Protein AF-A0A6G2JZB5-F1 (afdb_monomer_lite)

Secondary structure (DSSP, 8-state):
--HHHHHTTS-TTSHHHHHHHHHTT---EETTTTTGGG--S-TTSTTTHHHHHH-BTTB-EEEEEEEEEEETTTTEEEEEEEEEEEEE---------HHHHHHHHHHTTTEETTTTEE--GGGEEEEESS-GGG--HHHHHHHT-TTT--HHHHHHHEEEEE--SSS--HHHHHHHHHHHHHHHSB---GGG----SSS-SB--SSSTT-GGGGTT-TTT-HHHHHHHHHHHHHHHH--

Foldseek 3Di:
DDPVVQLVLDDCLALQSQQCVQQVVQDKAFPPPSSPVSPDPCCVDCSHQVVQQQAAPRHFHFDKDKDFDQDPVVNDTGIIMHTPNDTHGHLHPPPQDPVLLVVLCVLQVCAALQVRDRDDSVQKDKDWLQHSVLDDPVNSVVLNPSVPDDSVNSVNTIGIWTDDDPDDTVVNVLNVQLVCCLVPQAHDDVVPNQWFLDDHRGQDDPDSNDSVSSHRGCSSPVNVNVVSVVVVVVVVVVD

Sequence (239 aa):
MDVPAFEATFDKDSKVYKVFAVLRDRQWHCRGCEYAHVATTQIAGGAGIQGLQRGTKSRPGMSISSGDHYCPECDATTRHDRWTGHFAEAVPTGSMPRDFARRVVSLLGSRDVVEQTERPANQLTVDHKLPGIRWSPAEGAVQTDYAGMNDDDIRARFQLLKQSNGSVSHNLLKSRACERCFRDGRRGTPFGIVFFHDGGPDWAPEDKRDAAGCVGCGWYDFAEWRDQLNEHLQERSNG

Radius of gyration: 20.21 Å; chains: 1; bounding box: 55×50×53 Å

pLDDT: mean 91.38, std 8.53, range [50.44, 98.31]

Structure (mmCIF, N/CA/C/O backbone):
data_AF-A0A6G2JZB5-F1
#
_entry.id   AF-A0A6G2JZB5-F1
#
loop_
_atom_site.group_PDB
_atom_site.id
_atom_site.type_symbol
_atom_site.label_atom_id
_atom_site.label_alt_id
_atom_site.label_comp_id
_atom_site.label_asym_id
_atom_site.label_entity_id
_atom_site.label_seq_id
_atom_site.pdbx_PDB_ins_code
_atom_site.Cartn_x
_atom_site.Cartn_y
_atom_site.Cartn_z
_atom_site.occupancy
_atom_site.B_iso_or_equiv
_atom_site.auth_seq_id
_atom_site.auth_comp_id
_atom_site.auth_asym_id
_atom_site.auth_atom_id
_atom_site.pdbx_PDB_model_num
ATOM 1 N N . MET A 1 1 ? 7.693 5.578 -25.497 1.00 78.00 1 MET A N 1
ATOM 2 C CA . MET A 1 1 ? 9.096 5.526 -25.035 1.00 78.00 1 MET A CA 1
ATOM 3 C C . MET A 1 1 ? 9.698 4.233 -25.554 1.00 78.00 1 MET A C 1
ATOM 5 O O . MET A 1 1 ? 8.984 3.237 -25.544 1.00 78.00 1 MET A O 1
ATOM 9 N N . ASP A 1 2 ? 10.929 4.247 -26.057 1.00 87.62 2 ASP A N 1
ATOM 10 C CA . ASP A 1 2 ? 11.649 3.040 -26.483 1.00 87.62 2 ASP A CA 1
ATOM 11 C C . ASP A 1 2 ? 12.603 2.540 -25.379 1.00 87.62 2 ASP A C 1
ATOM 13 O O . ASP A 1 2 ? 12.729 3.163 -24.322 1.00 87.62 2 ASP A O 1
ATOM 17 N N . VAL A 1 3 ? 13.227 1.374 -25.588 1.00 88.81 3 VAL A N 1
ATOM 18 C CA . VAL A 1 3 ? 14.115 0.754 -24.587 1.00 88.81 3 VAL A CA 1
ATOM 19 C C . VAL A 1 3 ? 15.337 1.633 -24.283 1.00 88.81 3 VAL A C 1
ATOM 21 O O . VAL A 1 3 ? 15.579 1.855 -23.099 1.00 88.81 3 VAL A O 1
ATOM 24 N N . PRO A 1 4 ? 16.072 2.185 -25.273 1.00 92.31 4 PRO A N 1
ATOM 25 C CA . PRO A 1 4 ? 17.229 3.035 -24.987 1.00 92.31 4 PRO A CA 1
ATOM 26 C C . PRO A 1 4 ? 16.875 4.314 -24.220 1.00 92.31 4 PRO A C 1
ATOM 28 O O . PRO A 1 4 ? 17.562 4.659 -23.257 1.00 92.31 4 PRO A O 1
ATOM 31 N N . ALA A 1 5 ? 15.786 5.000 -24.587 1.00 90.62 5 ALA A N 1
ATOM 32 C CA . ALA A 1 5 ? 15.340 6.193 -23.872 1.00 90.62 5 ALA A CA 1
ATOM 33 C C . ALA A 1 5 ? 14.900 5.863 -22.441 1.00 90.62 5 ALA A C 1
ATOM 35 O O . ALA A 1 5 ? 15.161 6.640 -21.526 1.00 90.62 5 ALA A O 1
ATOM 36 N N . PHE A 1 6 ? 14.267 4.706 -22.230 1.00 92.12 6 PHE A N 1
ATOM 37 C CA . PHE A 1 6 ? 13.918 4.234 -20.892 1.00 92.12 6 PHE A CA 1
ATOM 38 C C . PHE A 1 6 ? 15.159 3.880 -20.066 1.00 92.12 6 PHE A C 1
ATOM 40 O O . PHE A 1 6 ? 15.256 4.270 -18.905 1.00 92.12 6 PHE A O 1
ATOM 47 N N . GLU A 1 7 ? 16.129 3.187 -20.657 1.00 93.50 7 GLU A N 1
ATOM 48 C CA . GLU A 1 7 ? 17.387 2.817 -20.006 1.00 93.50 7 GLU A CA 1
ATOM 49 C C . GLU A 1 7 ? 18.175 4.051 -19.538 1.00 93.50 7 GLU A C 1
ATOM 51 O O . GLU A 1 7 ? 18.733 4.056 -18.441 1.00 93.50 7 GLU A O 1
ATOM 56 N N . ALA A 1 8 ? 18.136 5.137 -20.314 1.00 93.12 8 ALA A N 1
ATOM 57 C CA . ALA A 1 8 ? 18.759 6.411 -19.964 1.00 93.12 8 ALA A CA 1
ATOM 58 C C . ALA A 1 8 ? 18.144 7.098 -18.726 1.00 93.12 8 ALA A C 1
ATOM 60 O O . ALA A 1 8 ? 18.754 8.009 -18.171 1.00 93.12 8 ALA A O 1
ATOM 61 N N . THR A 1 9 ? 16.959 6.676 -18.268 1.00 91.31 9 THR A N 1
ATOM 62 C CA . THR A 1 9 ? 16.316 7.242 -17.065 1.00 91.31 9 THR A CA 1
ATOM 63 C C . THR A 1 9 ? 16.862 6.684 -15.748 1.00 91.31 9 THR A C 1
ATOM 65 O O . THR A 1 9 ? 16.470 7.152 -14.676 1.00 91.31 9 THR A O 1
ATOM 68 N N . PHE A 1 10 ? 17.734 5.675 -15.801 1.00 91.69 10 PHE A N 1
ATOM 69 C CA . PHE A 1 10 ? 18.277 5.029 -14.614 1.00 91.69 10 PHE A CA 1
ATOM 70 C C . PHE A 1 10 ? 19.656 5.555 -14.220 1.00 91.69 10 PHE A C 1
ATOM 72 O O . PHE A 1 10 ? 20.517 5.809 -15.058 1.00 91.69 10 PHE A O 1
ATOM 79 N N . ASP A 1 11 ? 19.900 5.566 -12.911 1.00 91.19 11 ASP A N 1
ATOM 80 C CA . ASP A 1 11 ? 21.250 5.420 -12.374 1.00 91.19 11 ASP A CA 1
ATOM 81 C C . ASP A 1 11 ? 21.693 3.954 -12.549 1.00 91.19 11 ASP A C 1
ATOM 83 O O . ASP A 1 11 ? 21.036 3.036 -12.037 1.00 91.19 11 ASP A O 1
ATOM 87 N N . LYS A 1 12 ? 22.789 3.734 -13.285 1.00 90.06 12 LYS A N 1
ATOM 88 C CA . LYS A 1 12 ? 23.301 2.400 -13.642 1.00 90.06 12 LYS A CA 1
ATOM 89 C C . LYS A 1 12 ? 23.833 1.612 -12.444 1.00 90.06 12 LYS A C 1
ATOM 91 O O . LYS A 1 12 ? 23.904 0.385 -12.512 1.00 90.06 12 LYS A O 1
ATOM 96 N N . ASP A 1 13 ? 24.130 2.278 -11.334 1.00 89.19 13 ASP A N 1
ATOM 97 C CA . ASP A 1 13 ? 24.544 1.602 -10.104 1.00 89.19 13 ASP A CA 1
ATOM 98 C C . ASP A 1 13 ? 23.349 1.193 -9.230 1.00 89.19 13 ASP A C 1
ATOM 100 O O . ASP A 1 13 ? 23.477 0.370 -8.312 1.00 89.19 13 ASP A O 1
ATOM 104 N N . SER A 1 14 ? 22.151 1.702 -9.544 1.00 90.25 14 SER A N 1
ATOM 105 C CA . SER A 1 14 ? 20.944 1.433 -8.771 1.00 90.25 14 SER A CA 1
ATOM 106 C C . SER A 1 14 ? 20.502 -0.032 -8.851 1.00 90.25 14 SER A C 1
ATOM 108 O O . SER A 1 14 ? 20.591 -0.705 -9.880 1.00 90.25 14 SER A O 1
ATOM 110 N N . LYS A 1 15 ? 19.932 -0.536 -7.750 1.00 91.69 15 LYS A N 1
ATOM 111 C CA . LYS A 1 15 ? 19.362 -1.895 -7.699 1.00 91.69 15 LYS A CA 1
ATOM 112 C C . LYS A 1 15 ? 18.235 -2.081 -8.718 1.00 91.69 15 LYS A C 1
ATOM 114 O O . LYS A 1 15 ? 18.155 -3.121 -9.360 1.00 91.69 15 LYS A O 1
ATOM 119 N N . VAL A 1 16 ? 17.412 -1.050 -8.910 1.00 91.31 16 VAL A N 1
ATOM 120 C CA . VAL A 1 16 ? 16.281 -1.074 -9.848 1.00 91.31 16 VAL A CA 1
ATOM 121 C C . VAL A 1 16 ? 16.773 -1.231 -11.291 1.00 91.31 16 VAL A C 1
ATOM 123 O O . VAL A 1 16 ? 16.190 -2.010 -12.042 1.00 91.31 16 VAL A O 1
ATOM 126 N N . TYR A 1 17 ? 17.874 -0.568 -11.666 1.00 94.81 17 TYR A N 1
ATOM 127 C CA . TYR A 1 17 ? 18.498 -0.764 -12.976 1.00 94.81 17 TYR A CA 1
ATOM 128 C C . TYR A 1 17 ? 19.012 -2.190 -13.167 1.00 94.81 17 TYR A C 1
ATOM 130 O O . TYR A 1 17 ? 18.759 -2.794 -14.204 1.00 94.81 17 TYR A O 1
ATOM 138 N N . LYS A 1 18 ? 19.678 -2.764 -12.159 1.00 95.69 18 LYS A N 1
ATOM 139 C CA . LYS A 1 18 ? 20.172 -4.150 -12.232 1.00 95.69 18 LYS A CA 1
ATOM 140 C C . LYS A 1 18 ? 19.030 -5.144 -12.474 1.00 95.69 18 LYS A C 1
ATOM 142 O O . LYS A 1 18 ? 19.151 -6.025 -13.314 1.00 95.69 18 LYS A O 1
ATOM 147 N N . VAL A 1 19 ? 17.876 -4.943 -11.832 1.00 95.81 19 VAL A N 1
ATOM 148 C CA . VAL A 1 19 ? 16.663 -5.741 -12.105 1.00 95.81 19 VAL A CA 1
ATOM 149 C C . VAL A 1 19 ? 16.136 -5.510 -13.527 1.00 95.81 19 VAL A C 1
ATOM 151 O O . VAL A 1 19 ? 15.745 -6.468 -14.191 1.00 95.81 19 VAL A O 1
ATOM 154 N N . PHE A 1 20 ? 16.135 -4.268 -14.024 1.00 96.12 20 PHE A N 1
ATOM 155 C CA . PHE A 1 20 ? 15.744 -3.973 -15.407 1.00 96.12 20 PHE A CA 1
ATOM 156 C C . PHE A 1 20 ? 16.662 -4.663 -16.422 1.00 96.12 20 PHE A C 1
ATOM 158 O O . PHE A 1 20 ? 16.171 -5.222 -17.399 1.00 96.12 20 PHE A O 1
ATOM 165 N N . ALA A 1 21 ? 17.972 -4.663 -16.173 1.00 96.00 21 ALA A N 1
ATOM 166 C CA . ALA A 1 21 ? 18.968 -5.265 -17.050 1.00 96.00 21 ALA A CA 1
ATOM 167 C C . ALA A 1 21 ? 18.759 -6.774 -17.242 1.00 96.00 21 ALA A C 1
ATOM 169 O O . ALA A 1 21 ? 19.023 -7.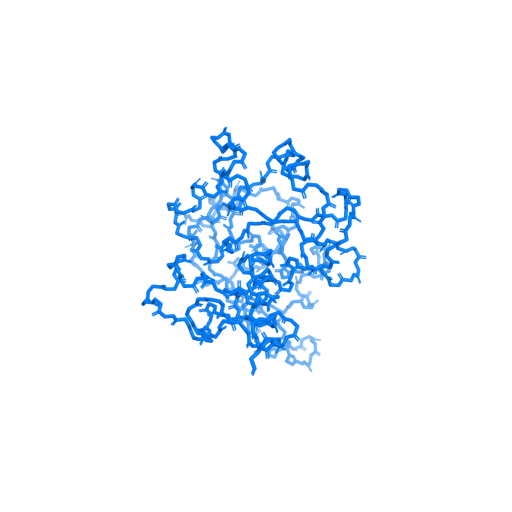270 -18.335 1.00 96.00 21 ALA A O 1
ATOM 170 N N . VAL A 1 22 ? 18.241 -7.471 -16.222 1.00 96.38 22 VAL A N 1
ATOM 171 C CA . VAL A 1 22 ? 17.780 -8.865 -16.335 1.00 96.38 22 VAL A CA 1
ATOM 172 C C . VAL A 1 22 ? 16.556 -8.942 -17.243 1.00 96.38 22 VAL A C 1
ATOM 174 O O . VAL A 1 22 ? 16.574 -9.618 -18.256 1.00 96.38 22 VAL A O 1
ATOM 177 N N . LEU A 1 23 ? 15.510 -8.174 -16.932 1.00 97.00 23 LEU A N 1
ATOM 178 C CA . LEU A 1 23 ? 14.200 -8.292 -17.582 1.00 97.00 23 LEU A CA 1
ATOM 179 C C . LEU A 1 23 ? 14.120 -7.744 -19.018 1.00 97.00 23 LEU A C 1
ATOM 181 O O . LEU A 1 23 ? 13.089 -7.914 -19.680 1.00 97.00 23 LEU A O 1
ATOM 185 N N . ARG A 1 24 ? 15.132 -7.007 -19.491 1.00 95.94 24 ARG A N 1
ATOM 186 C CA . ARG A 1 24 ? 15.063 -6.260 -20.761 1.00 95.94 24 ARG A CA 1
ATOM 187 C C . ARG A 1 24 ? 14.937 -7.153 -21.998 1.00 95.94 24 ARG A C 1
ATOM 189 O O . ARG A 1 24 ? 14.443 -6.681 -23.022 1.00 95.94 24 ARG A O 1
ATOM 196 N N . ASP A 1 25 ? 15.351 -8.415 -21.904 1.00 95.75 25 ASP A N 1
ATOM 197 C CA . ASP A 1 25 ? 15.235 -9.416 -22.975 1.00 95.75 25 ASP A CA 1
ATOM 198 C C . ASP A 1 25 ? 13.810 -10.000 -23.112 1.00 95.75 25 ASP A C 1
ATOM 200 O O . ASP A 1 25 ? 13.503 -10.698 -24.083 1.00 95.75 25 ASP A O 1
ATOM 204 N N . ARG A 1 26 ? 12.924 -9.659 -22.162 1.00 96.25 26 ARG A N 1
ATOM 205 C CA . ARG A 1 26 ? 11.522 -10.081 -22.087 1.00 96.25 26 ARG A CA 1
ATOM 206 C C . ARG A 1 26 ? 11.351 -11.592 -21.914 1.00 96.25 26 ARG A C 1
ATOM 208 O O . ARG A 1 26 ? 10.289 -12.107 -22.270 1.00 96.25 26 ARG A O 1
ATOM 215 N N . GLN A 1 27 ? 12.340 -12.289 -21.362 1.00 97.12 27 GLN A N 1
ATOM 216 C CA . GLN A 1 27 ? 12.240 -13.700 -20.998 1.00 97.12 27 GLN A CA 1
ATOM 217 C C . GLN A 1 27 ? 11.823 -13.871 -19.532 1.00 97.12 27 GLN A C 1
ATOM 219 O O . GLN A 1 27 ? 11.630 -12.903 -18.795 1.00 97.12 27 GLN A O 1
ATOM 224 N N . TRP A 1 28 ? 11.544 -15.116 -19.145 1.00 97.62 28 TRP A N 1
ATOM 225 C CA . TRP A 1 28 ? 11.189 -15.476 -17.774 1.00 97.62 28 TRP A CA 1
ATOM 226 C C . TRP A 1 28 ? 12.441 -15.764 -16.962 1.00 97.62 28 TRP A C 1
ATOM 228 O O . TRP A 1 28 ? 13.135 -16.730 -17.263 1.00 97.62 28 TRP A O 1
ATOM 238 N N . HIS A 1 29 ? 12.650 -15.005 -15.887 1.00 96.88 29 HIS A N 1
ATOM 239 C CA . HIS A 1 29 ? 13.848 -15.116 -15.062 1.00 96.88 29 HIS A CA 1
ATOM 240 C C . HIS A 1 29 ? 13.551 -15.585 -13.644 1.00 96.88 29 HIS A C 1
ATOM 242 O O . HIS A 1 29 ? 12.695 -15.016 -12.964 1.00 96.88 29 HIS A O 1
ATOM 248 N N . CYS A 1 30 ? 14.279 -16.597 -13.185 1.00 95.69 30 CYS A N 1
ATOM 249 C CA . CYS A 1 30 ? 14.237 -17.138 -11.836 1.00 95.69 30 CYS A CA 1
ATOM 250 C C . CYS A 1 30 ? 14.714 -16.098 -10.817 1.00 95.69 30 CYS A C 1
ATOM 252 O O . CYS A 1 30 ? 15.837 -15.591 -10.887 1.00 95.69 30 CYS A O 1
ATOM 254 N N . ARG A 1 31 ? 13.890 -15.836 -9.792 1.00 92.62 31 ARG A N 1
ATOM 255 C CA . ARG A 1 31 ? 14.245 -14.911 -8.701 1.00 92.62 31 ARG A CA 1
ATOM 256 C C . ARG A 1 31 ? 15.489 -15.331 -7.920 1.00 92.62 31 ARG A C 1
ATOM 258 O O . ARG A 1 31 ? 16.179 -14.462 -7.393 1.00 92.62 31 ARG A O 1
ATOM 265 N N . GLY A 1 32 ? 15.729 -16.637 -7.810 1.00 88.75 32 GLY A N 1
ATOM 266 C CA . GLY A 1 32 ? 16.842 -17.201 -7.047 1.00 88.75 32 GLY A CA 1
ATOM 267 C C . GLY A 1 32 ? 18.181 -17.089 -7.771 1.00 88.75 32 GLY A C 1
ATOM 268 O O . GLY A 1 32 ? 19.167 -16.688 -7.159 1.00 88.75 32 GLY A O 1
ATOM 269 N N . CYS A 1 33 ? 18.205 -17.394 -9.068 1.00 91.75 33 CYS A N 1
ATOM 270 C CA . CYS A 1 33 ? 19.444 -17.456 -9.840 1.00 91.75 33 CYS A CA 1
ATOM 271 C C . CYS A 1 33 ? 19.844 -16.101 -10.424 1.00 91.75 33 CYS A C 1
ATOM 273 O O . CYS A 1 33 ? 20.952 -15.610 -10.212 1.00 91.75 33 CYS A O 1
ATOM 275 N N . GLU A 1 34 ? 18.929 -15.452 -11.141 1.00 92.94 34 GLU A N 1
ATOM 276 C CA . GLU A 1 34 ? 19.318 -14.400 -12.085 1.00 92.94 34 GLU A CA 1
ATOM 277 C C . GLU A 1 34 ? 19.436 -13.022 -11.435 1.00 92.94 34 GLU A C 1
ATOM 279 O O . GLU A 1 34 ? 20.046 -12.114 -11.996 1.00 92.94 34 GLU A O 1
ATOM 284 N N . TYR A 1 35 ? 18.943 -12.869 -10.206 1.00 91.31 35 TYR A N 1
ATOM 285 C CA . TYR A 1 35 ? 19.006 -11.609 -9.464 1.00 91.31 35 TYR A CA 1
ATOM 286 C C . TYR A 1 35 ? 20.039 -11.589 -8.334 1.00 91.31 35 TYR A C 1
ATOM 288 O O . TYR A 1 35 ? 20.102 -10.608 -7.586 1.00 91.31 35 TYR A O 1
ATOM 296 N N . ALA A 1 36 ? 20.879 -12.620 -8.208 1.00 86.00 36 ALA A N 1
ATOM 297 C CA . ALA A 1 36 ? 21.889 -12.702 -7.150 1.00 86.00 36 ALA A CA 1
ATOM 298 C C . ALA A 1 36 ? 22.802 -11.453 -7.094 1.00 86.00 36 ALA A C 1
ATOM 300 O O . ALA A 1 36 ? 23.194 -10.996 -6.020 1.00 86.00 36 ALA A O 1
ATOM 301 N N . HIS A 1 37 ? 23.062 -10.827 -8.245 1.00 85.44 37 HIS A N 1
ATOM 302 C CA . HIS A 1 37 ? 23.906 -9.635 -8.387 1.00 85.44 37 HIS A CA 1
ATOM 303 C C . HIS A 1 37 ? 23.246 -8.308 -7.941 1.00 85.44 37 HIS A C 1
ATOM 305 O O . HIS A 1 37 ? 23.915 -7.276 -7.852 1.00 85.44 37 HIS A O 1
ATOM 311 N N . VAL A 1 38 ? 21.940 -8.294 -7.651 1.00 84.31 38 VAL A N 1
ATOM 312 C CA . VAL A 1 38 ? 21.189 -7.079 -7.269 1.00 84.31 38 VAL A CA 1
ATOM 313 C C . VAL A 1 38 ? 21.434 -6.691 -5.796 1.00 84.31 38 VAL A C 1
ATOM 315 O O . VAL A 1 38 ? 21.087 -5.585 -5.372 1.00 84.31 38 VAL A O 1
ATOM 318 N N . ALA A 1 39 ? 22.083 -7.561 -5.008 1.00 82.19 39 ALA A N 1
ATOM 319 C CA . ALA A 1 39 ? 22.415 -7.338 -3.595 1.00 82.19 39 ALA A CA 1
ATOM 320 C C . ALA A 1 39 ? 21.196 -6.875 -2.762 1.00 82.19 39 ALA A C 1
ATOM 322 O O . ALA A 1 39 ? 21.231 -5.885 -2.019 1.00 82.19 39 ALA A O 1
ATOM 323 N N . THR A 1 40 ? 20.066 -7.564 -2.930 1.00 76.94 40 THR A N 1
ATOM 324 C CA . THR A 1 40 ? 18.843 -7.362 -2.146 1.00 76.94 40 THR A CA 1
ATOM 325 C C . THR A 1 40 ? 18.189 -8.701 -1.850 1.00 76.94 40 THR A C 1
ATOM 327 O O . THR A 1 40 ? 18.096 -9.559 -2.720 1.00 76.94 40 THR A O 1
ATOM 330 N N . THR A 1 41 ? 17.692 -8.865 -0.628 1.00 73.94 41 THR A N 1
ATOM 331 C CA . THR A 1 41 ? 16.885 -10.026 -0.226 1.00 73.94 41 THR A CA 1
ATOM 332 C C . THR A 1 41 ? 15.405 -9.854 -0.585 1.00 73.94 41 THR A C 1
ATOM 334 O O . THR A 1 41 ? 14.618 -10.786 -0.461 1.00 73.94 41 THR A O 1
ATOM 337 N N . GLN A 1 42 ? 15.006 -8.665 -1.053 1.00 82.25 42 GLN A N 1
ATOM 338 C CA . GLN A 1 42 ? 13.621 -8.307 -1.361 1.00 82.25 42 GLN A CA 1
ATOM 339 C C . GLN A 1 42 ? 13.452 -7.940 -2.841 1.00 82.25 42 GLN A C 1
ATOM 341 O O . GLN A 1 42 ? 13.054 -6.822 -3.169 1.00 82.25 42 GLN A O 1
ATOM 346 N N . ILE A 1 43 ? 13.730 -8.879 -3.754 1.00 89.75 43 ILE A N 1
ATOM 347 C CA . ILE A 1 43 ? 13.574 -8.667 -5.210 1.00 89.75 43 ILE A CA 1
ATOM 348 C C . ILE A 1 43 ? 12.154 -8.240 -5.588 1.00 89.75 43 ILE A C 1
ATOM 350 O O . ILE A 1 43 ? 11.969 -7.389 -6.452 1.00 89.75 43 ILE A O 1
ATOM 354 N N . ALA A 1 44 ? 11.142 -8.747 -4.885 1.00 85.44 44 ALA A N 1
ATOM 355 C CA . ALA A 1 44 ? 9.754 -8.350 -5.098 1.00 85.44 44 ALA A CA 1
ATOM 356 C C . ALA A 1 44 ? 9.430 -6.911 -4.643 1.00 85.44 44 ALA A C 1
ATOM 358 O O . ALA A 1 44 ? 8.355 -6.414 -4.959 1.00 85.44 44 ALA A O 1
ATOM 359 N N . GLY A 1 45 ? 10.298 -6.265 -3.859 1.00 81.94 45 GLY A N 1
ATOM 360 C CA . GLY A 1 45 ? 10.031 -4.980 -3.211 1.00 81.94 45 GLY A CA 1
ATOM 361 C C . GLY A 1 45 ? 10.323 -3.755 -4.081 1.00 81.94 45 GLY A C 1
ATOM 362 O O . GLY A 1 45 ? 10.601 -3.850 -5.278 1.00 81.94 45 GLY A O 1
ATOM 363 N N . GLY A 1 46 ? 10.283 -2.573 -3.459 1.00 77.88 46 GLY A N 1
ATOM 364 C CA . GLY A 1 46 ? 10.428 -1.281 -4.145 1.00 77.88 46 GLY A CA 1
ATOM 365 C C . GLY A 1 46 ? 11.790 -1.045 -4.807 1.00 77.88 46 GLY A C 1
ATOM 366 O O . GLY A 1 46 ? 11.870 -0.299 -5.774 1.00 77.88 46 GLY A O 1
ATOM 367 N N . ALA A 1 47 ? 12.849 -1.710 -4.341 1.00 80.44 47 ALA A N 1
ATOM 368 C CA . ALA A 1 47 ? 14.165 -1.674 -4.985 1.00 80.44 47 ALA A CA 1
ATOM 369 C C . ALA A 1 47 ? 14.317 -2.694 -6.135 1.00 80.44 47 ALA A C 1
ATOM 371 O O . ALA A 1 47 ? 15.389 -2.762 -6.732 1.00 80.44 47 ALA A O 1
ATOM 372 N N . GLY A 1 48 ? 13.276 -3.485 -6.430 1.00 90.38 48 GLY A N 1
ATOM 373 C CA . GLY A 1 48 ? 13.257 -4.466 -7.515 1.00 90.38 48 GLY A CA 1
ATOM 374 C C . GLY A 1 48 ? 11.979 -4.401 -8.352 1.00 90.38 48 GLY A C 1
ATOM 375 O O . GLY A 1 48 ? 11.677 -3.356 -8.930 1.00 90.38 48 GLY A O 1
ATOM 376 N N . ILE A 1 49 ? 11.229 -5.505 -8.436 1.00 92.19 49 ILE A N 1
ATOM 377 C CA . ILE A 1 49 ? 10.082 -5.670 -9.347 1.00 92.19 49 ILE A CA 1
ATOM 378 C C . ILE A 1 49 ? 9.017 -4.585 -9.147 1.00 92.19 49 ILE A C 1
ATOM 380 O O . ILE A 1 49 ? 8.617 -3.941 -10.118 1.00 92.19 49 ILE A O 1
ATOM 384 N N . GLN A 1 50 ? 8.605 -4.310 -7.903 1.00 88.25 50 GLN A N 1
ATOM 385 C CA . GLN A 1 50 ? 7.611 -3.261 -7.637 1.00 88.25 50 GLN A CA 1
ATOM 386 C C . GLN A 1 50 ? 8.116 -1.866 -8.024 1.00 88.25 50 GLN A C 1
ATOM 388 O O . GLN A 1 50 ? 7.328 -1.038 -8.478 1.00 88.25 50 GLN A O 1
ATOM 393 N N . GLY A 1 51 ? 9.416 -1.594 -7.873 1.00 88.19 51 GLY A N 1
ATOM 394 C CA . GLY A 1 51 ? 10.014 -0.323 -8.288 1.00 88.19 51 GLY A CA 1
ATOM 395 C C . GLY A 1 51 ? 9.936 -0.107 -9.797 1.00 88.19 51 GLY A C 1
ATOM 396 O O . GLY A 1 51 ? 9.631 0.991 -10.267 1.00 88.19 51 GLY A O 1
ATOM 397 N N . LEU A 1 52 ? 10.168 -1.163 -10.577 1.00 92.50 52 LEU A N 1
ATOM 398 C CA . LEU A 1 52 ? 10.018 -1.118 -12.030 1.00 92.50 52 LEU A CA 1
ATOM 399 C C . LEU A 1 52 ? 8.557 -0.986 -12.449 1.00 92.50 52 LEU A C 1
ATOM 401 O O . LEU A 1 52 ? 8.265 -0.145 -13.296 1.00 92.50 52 LEU A O 1
ATOM 405 N N . GLN A 1 53 ? 7.652 -1.745 -11.824 1.00 91.00 53 GLN A N 1
ATOM 406 C CA . GLN A 1 53 ? 6.216 -1.690 -12.114 1.00 91.00 53 GLN A CA 1
ATOM 407 C C . GLN A 1 53 ? 5.619 -0.302 -11.869 1.00 91.00 53 GLN A C 1
ATOM 409 O O . GLN A 1 53 ? 4.857 0.183 -12.699 1.00 91.00 53 GLN A O 1
ATOM 414 N N . ARG A 1 54 ? 5.993 0.355 -10.764 1.00 86.44 54 ARG A N 1
ATOM 415 C CA . ARG A 1 54 ? 5.458 1.674 -10.390 1.00 86.44 54 ARG A CA 1
ATOM 416 C C . ARG A 1 54 ? 6.044 2.827 -11.201 1.00 86.44 54 ARG A C 1
ATOM 418 O O . ARG A 1 54 ? 5.342 3.800 -11.438 1.00 86.44 54 ARG A O 1
ATOM 425 N N . GLY A 1 55 ? 7.308 2.747 -11.614 1.00 85.88 55 GLY A N 1
ATOM 426 C CA . GLY A 1 55 ? 7.993 3.901 -12.205 1.00 85.88 55 GLY A CA 1
ATOM 427 C C . GLY A 1 55 ? 8.294 5.000 -11.176 1.00 85.88 55 GLY A C 1
ATOM 428 O O . GLY A 1 55 ? 8.288 4.770 -9.967 1.00 85.88 55 GLY A O 1
ATOM 429 N N . THR A 1 56 ? 8.605 6.200 -11.656 1.00 81.56 56 THR A N 1
ATOM 430 C CA . THR A 1 56 ? 8.861 7.414 -10.863 1.00 81.56 56 THR A CA 1
ATOM 431 C C . THR A 1 56 ? 8.231 8.625 -11.561 1.00 81.56 56 THR A C 1
ATOM 433 O O . THR A 1 56 ? 7.657 8.501 -12.638 1.00 81.56 56 THR A O 1
ATOM 436 N N . LYS A 1 57 ? 8.377 9.834 -11.000 1.00 75.25 57 LYS A N 1
ATOM 437 C CA . LYS A 1 57 ? 7.955 11.071 -11.687 1.00 75.25 57 LYS A CA 1
ATOM 438 C C . LYS A 1 57 ? 8.638 11.280 -13.048 1.00 75.25 57 LYS A C 1
ATOM 440 O O . LYS A 1 57 ? 8.062 11.921 -13.916 1.00 75.25 57 LYS A O 1
ATOM 445 N N . SER A 1 58 ? 9.856 10.767 -13.221 1.00 81.75 58 SER A N 1
ATOM 446 C CA . SER A 1 58 ? 10.674 10.942 -14.428 1.00 81.75 58 SER A CA 1
ATOM 447 C C . SER A 1 58 ? 10.802 9.673 -15.276 1.00 81.75 58 SER A C 1
ATOM 449 O O . SER A 1 58 ? 11.437 9.708 -16.327 1.00 81.75 58 SER A O 1
ATOM 451 N N . ARG A 1 59 ? 10.221 8.550 -14.836 1.00 88.31 59 ARG A N 1
ATOM 452 C CA . ARG A 1 59 ? 10.351 7.245 -15.491 1.00 88.31 59 ARG A CA 1
ATOM 453 C C . ARG A 1 59 ? 9.003 6.522 -15.503 1.00 88.31 59 ARG A C 1
ATOM 455 O O . ARG A 1 59 ? 8.442 6.324 -14.428 1.00 88.31 59 ARG A O 1
ATOM 462 N N . PRO A 1 60 ? 8.491 6.065 -16.658 1.00 89.75 60 PRO A N 1
ATOM 463 C CA . PRO A 1 60 ? 7.252 5.294 -16.684 1.00 89.75 60 PRO A CA 1
ATOM 464 C C . PRO A 1 60 ? 7.381 3.970 -15.911 1.00 89.75 60 PRO A C 1
ATOM 466 O O . PRO A 1 60 ? 8.479 3.490 -15.612 1.00 89.75 60 PRO A O 1
ATOM 469 N N . GLY A 1 61 ? 6.243 3.373 -15.572 1.00 9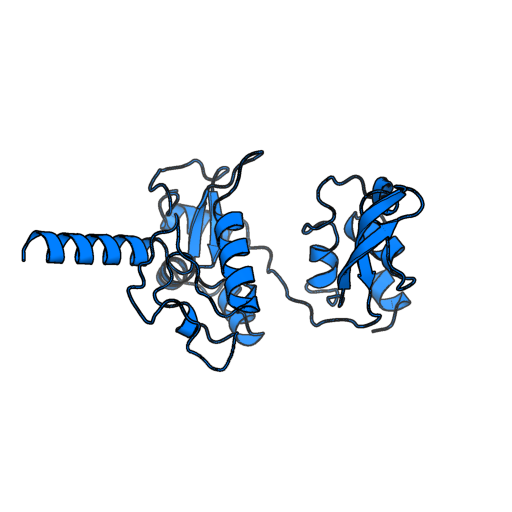1.50 61 GLY A N 1
ATOM 470 C CA . GLY A 1 61 ? 6.191 2.017 -15.038 1.00 91.50 61 GLY A CA 1
ATOM 471 C C . GLY A 1 61 ? 6.452 0.962 -16.116 1.00 91.50 61 GLY A C 1
ATOM 472 O O . GLY A 1 61 ? 6.497 1.253 -17.313 1.00 91.50 61 GLY A O 1
ATOM 473 N N . MET A 1 62 ? 6.587 -0.295 -15.703 1.00 93.69 62 MET A N 1
ATOM 474 C CA . MET A 1 62 ? 6.693 -1.452 -16.597 1.00 93.69 62 MET A CA 1
ATOM 475 C C . MET A 1 62 ? 5.601 -2.471 -16.291 1.00 93.69 62 MET A C 1
ATOM 477 O O . MET A 1 62 ? 5.386 -2.842 -15.140 1.00 93.69 62 MET A O 1
ATOM 481 N N . SER A 1 63 ? 4.963 -3.010 -17.326 1.00 93.88 63 SER A N 1
ATOM 482 C CA . SER A 1 63 ? 4.073 -4.156 -17.157 1.00 93.88 63 SER A CA 1
ATOM 483 C C . SER A 1 63 ? 4.906 -5.436 -17.017 1.00 93.88 63 SER A C 1
ATOM 485 O O . SER A 1 63 ? 5.415 -5.972 -18.005 1.00 93.88 63 SER A O 1
ATOM 487 N N . ILE A 1 64 ? 5.098 -5.890 -15.776 1.00 95.69 64 ILE A N 1
ATOM 488 C CA . ILE A 1 64 ? 5.851 -7.104 -15.424 1.00 95.69 64 ILE A CA 1
ATOM 489 C C . ILE A 1 64 ? 4.874 -8.196 -14.993 1.00 95.69 64 ILE A C 1
ATOM 491 O O . ILE A 1 64 ? 4.029 -7.963 -14.127 1.00 95.69 64 ILE A O 1
ATOM 495 N N . SER A 1 65 ? 5.029 -9.384 -15.572 1.00 94.75 65 SER A N 1
ATOM 496 C CA . SER A 1 65 ? 4.327 -10.598 -15.165 1.00 94.75 65 SER A CA 1
ATOM 497 C C . SER A 1 65 ? 5.196 -11.406 -14.208 1.00 94.75 65 SER A C 1
ATOM 499 O O . SER A 1 65 ? 6.404 -11.513 -14.404 1.00 94.75 65 SER A O 1
ATOM 501 N N . SER A 1 66 ? 4.566 -12.000 -13.197 1.00 95.19 66 SER A N 1
ATOM 502 C CA . SER A 1 66 ? 5.223 -12.882 -12.234 1.00 95.19 66 SER A CA 1
ATOM 503 C C . SER A 1 66 ? 4.462 -14.202 -12.158 1.00 95.19 66 SER A C 1
ATOM 505 O O . SER A 1 66 ? 3.249 -14.196 -11.932 1.00 95.19 66 SER A O 1
ATOM 507 N N . GLY A 1 67 ? 5.165 -15.319 -12.297 1.00 93.88 67 GLY A N 1
ATOM 508 C CA . GLY A 1 67 ? 4.585 -16.658 -12.390 1.00 93.88 67 GLY A CA 1
ATOM 509 C C . GLY A 1 67 ? 5.502 -17.702 -11.773 1.00 93.88 67 GLY A C 1
ATOM 510 O O . GLY A 1 67 ? 6.648 -17.398 -11.441 1.00 93.88 67 GLY A O 1
ATOM 511 N N . ASP A 1 68 ? 4.992 -18.917 -11.611 1.00 96.94 68 ASP A N 1
ATOM 512 C CA . ASP A 1 68 ? 5.792 -20.040 -11.134 1.00 96.94 68 ASP A CA 1
ATOM 513 C C . ASP A 1 68 ? 6.203 -20.881 -12.346 1.00 96.94 68 ASP A C 1
ATOM 515 O O . ASP A 1 68 ? 5.357 -21.279 -13.148 1.00 96.94 68 ASP A O 1
ATOM 519 N N . HIS A 1 69 ? 7.506 -21.086 -12.516 1.00 96.19 69 HIS A N 1
ATOM 520 C CA . HIS A 1 69 ? 8.092 -21.764 -13.671 1.00 96.19 69 HIS A CA 1
ATOM 521 C C . HIS A 1 69 ? 9.184 -22.723 -13.208 1.00 96.19 69 HIS A C 1
ATOM 523 O O . HIS A 1 69 ? 9.814 -22.513 -12.172 1.00 96.19 69 HIS A O 1
ATOM 529 N N . TYR A 1 70 ? 9.412 -23.783 -13.979 1.00 97.00 70 TYR A N 1
ATOM 530 C CA . TYR A 1 70 ? 10.541 -24.672 -13.748 1.00 97.00 70 TYR A CA 1
ATOM 531 C C . TYR A 1 70 ? 11.856 -23.955 -14.080 1.00 97.00 70 TYR A C 1
ATOM 533 O O . TYR A 1 70 ? 12.025 -23.439 -15.186 1.00 97.00 70 TYR A O 1
ATOM 541 N N . CYS A 1 71 ? 12.781 -23.932 -13.124 1.00 96.38 71 CYS A N 1
ATOM 542 C CA . CYS A 1 71 ? 14.129 -23.416 -13.301 1.00 96.38 71 CYS A CA 1
ATOM 543 C C . CYS A 1 71 ? 15.107 -24.594 -13.431 1.00 96.38 71 CYS A C 1
ATOM 545 O O . CYS A 1 71 ? 15.229 -25.363 -12.477 1.00 96.38 71 CYS A O 1
ATOM 547 N N . PRO A 1 72 ? 15.835 -24.728 -14.554 1.00 94.69 72 PRO A N 1
ATOM 548 C CA . PRO A 1 72 ? 16.790 -25.820 -14.737 1.00 94.69 72 PRO A CA 1
ATOM 549 C C . PRO A 1 72 ? 18.016 -25.711 -13.820 1.00 94.69 72 PRO A C 1
ATOM 551 O O . PRO A 1 72 ? 18.611 -26.727 -13.493 1.00 94.69 72 PRO A O 1
ATOM 554 N N . GLU A 1 73 ? 18.390 -24.505 -13.381 1.00 94.94 73 GLU A N 1
ATOM 555 C CA . GLU A 1 73 ? 19.509 -24.311 -12.448 1.00 94.94 73 GLU A CA 1
ATOM 556 C C . GLU A 1 73 ? 19.143 -24.683 -11.007 1.00 94.94 73 GLU A C 1
ATOM 558 O O . GLU A 1 73 ? 19.972 -25.213 -10.274 1.00 94.94 73 GLU A O 1
ATOM 563 N N . CYS A 1 74 ? 17.901 -24.406 -10.593 1.00 93.62 74 CYS A N 1
ATOM 564 C CA . CYS A 1 74 ? 17.399 -24.808 -9.277 1.00 93.62 74 CYS A CA 1
ATOM 565 C C . CYS A 1 74 ? 16.880 -26.252 -9.244 1.00 93.62 74 CYS A C 1
ATOM 567 O O . CYS A 1 74 ? 16.629 -26.752 -8.152 1.00 93.62 74 CYS A O 1
ATOM 569 N N . ASP A 1 75 ? 16.640 -26.865 -10.409 1.00 96.00 75 ASP A N 1
ATOM 570 C CA . ASP A 1 75 ? 15.932 -28.145 -10.563 1.00 96.00 75 ASP A CA 1
ATOM 571 C C . ASP A 1 75 ? 14.576 -28.167 -9.824 1.00 96.00 75 ASP A C 1
ATOM 573 O O . ASP A 1 75 ? 14.192 -29.118 -9.145 1.00 96.00 75 ASP A O 1
ATOM 577 N N . ALA A 1 76 ? 13.847 -27.048 -9.885 1.00 96.00 76 ALA A N 1
ATOM 578 C CA . ALA A 1 76 ? 12.608 -26.863 -9.135 1.00 96.00 76 ALA A CA 1
ATOM 579 C C . ALA A 1 76 ? 11.666 -25.864 -9.813 1.00 96.00 76 ALA A C 1
ATOM 581 O O . ALA A 1 76 ? 12.092 -24.973 -10.551 1.00 96.00 76 ALA A O 1
ATOM 582 N N . THR A 1 77 ? 10.367 -25.968 -9.511 1.00 96.50 77 THR A N 1
ATOM 583 C CA . THR A 1 77 ? 9.413 -24.897 -9.830 1.00 96.50 77 THR A CA 1
ATOM 584 C C . THR A 1 77 ? 9.597 -23.760 -8.834 1.00 96.50 77 THR A C 1
ATOM 586 O O . THR A 1 77 ? 9.400 -23.940 -7.633 1.00 96.50 77 THR A O 1
ATOM 589 N N . THR A 1 78 ? 9.987 -22.589 -9.328 1.00 94.75 78 THR A N 1
ATOM 590 C CA . THR A 1 78 ? 10.276 -21.410 -8.506 1.00 94.75 78 THR A CA 1
ATOM 591 C C . THR A 1 78 ? 9.543 -20.182 -9.030 1.00 94.75 78 THR A C 1
ATOM 593 O O . THR A 1 78 ? 8.866 -20.231 -10.057 1.00 94.75 78 THR A O 1
ATOM 596 N N . ARG A 1 79 ? 9.661 -19.057 -8.319 1.00 94.62 79 ARG A N 1
ATOM 597 C CA . ARG A 1 79 ? 9.053 -17.788 -8.724 1.00 94.62 79 ARG A CA 1
ATOM 598 C C . ARG A 1 79 ? 9.919 -17.087 -9.769 1.00 94.62 79 ARG A C 1
ATOM 600 O O . ARG A 1 79 ? 11.085 -16.805 -9.496 1.00 94.62 79 ARG A O 1
ATOM 607 N N . HIS A 1 80 ? 9.334 -16.752 -10.914 1.00 96.94 80 HIS A N 1
ATOM 608 C CA . HIS A 1 80 ? 9.993 -16.029 -11.999 1.00 96.94 80 HIS A CA 1
ATOM 609 C C . HIS A 1 80 ? 9.280 -14.711 -12.320 1.00 96.94 80 HIS A C 1
ATOM 611 O O . HIS A 1 80 ? 8.094 -14.534 -12.020 1.00 96.94 80 HIS A O 1
ATOM 617 N N . ASP A 1 81 ? 10.003 -13.800 -12.967 1.00 97.62 81 ASP A N 1
ATOM 618 C CA . ASP A 1 81 ? 9.481 -12.537 -13.485 1.00 97.62 81 ASP A CA 1
ATOM 619 C C . ASP A 1 81 ? 9.853 -12.338 -14.955 1.00 97.62 81 ASP A C 1
ATOM 621 O O . ASP A 1 81 ? 10.897 -12.796 -15.412 1.00 97.62 81 ASP A O 1
ATOM 625 N N . ARG A 1 82 ? 9.002 -11.621 -15.691 1.00 97.31 82 ARG A N 1
ATOM 626 C CA . ARG A 1 82 ? 9.233 -11.249 -17.087 1.00 97.31 82 ARG A CA 1
ATOM 627 C C . ARG A 1 82 ? 8.662 -9.872 -17.385 1.00 97.31 82 ARG A C 1
ATOM 629 O O . ARG A 1 82 ? 7.513 -9.580 -17.042 1.00 97.31 82 ARG A O 1
ATOM 636 N N . TRP A 1 83 ? 9.402 -9.046 -18.123 1.00 97.50 83 TRP A N 1
ATOM 637 C CA . TRP A 1 83 ? 8.811 -7.856 -18.731 1.00 97.50 83 TRP A CA 1
ATOM 638 C C . TRP A 1 83 ? 7.965 -8.223 -19.956 1.00 97.50 83 TRP A C 1
ATOM 640 O O . TRP A 1 83 ? 8.415 -8.919 -20.864 1.00 97.50 83 TRP A O 1
ATOM 650 N N . THR A 1 84 ? 6.731 -7.722 -20.019 1.00 96.19 84 THR A N 1
ATOM 651 C CA . THR A 1 84 ? 5.815 -7.991 -21.143 1.00 96.19 84 THR A CA 1
ATOM 652 C C . THR A 1 84 ? 6.147 -7.201 -22.413 1.00 96.19 84 THR A C 1
ATOM 654 O O . THR A 1 84 ? 5.538 -7.443 -23.450 1.00 96.19 84 THR A O 1
ATOM 657 N N . GLY A 1 85 ? 7.090 -6.255 -22.345 1.00 94.00 85 GLY A N 1
ATOM 658 C CA . GLY A 1 85 ? 7.423 -5.335 -23.437 1.00 94.00 85 GLY A CA 1
ATOM 659 C C . GLY A 1 85 ? 6.611 -4.036 -23.439 1.00 94.00 85 GLY A C 1
ATOM 660 O O . GLY A 1 85 ? 6.897 -3.154 -24.244 1.00 94.00 85 GLY A O 1
ATOM 661 N N . HIS A 1 86 ? 5.644 -3.888 -22.529 1.00 93.44 86 HIS A N 1
ATOM 662 C CA . HIS A 1 86 ? 4.824 -2.683 -22.413 1.00 93.44 86 HIS A CA 1
ATOM 663 C C . HIS A 1 86 ? 5.258 -1.816 -21.231 1.00 93.44 86 HIS A C 1
ATOM 665 O O . HIS A 1 86 ? 5.543 -2.317 -20.134 1.00 93.44 86 HIS A O 1
ATOM 671 N N . PHE A 1 87 ? 5.274 -0.504 -21.452 1.00 92.19 87 PHE A N 1
ATOM 672 C CA . PHE A 1 87 ? 5.360 0.483 -20.383 1.00 92.19 87 PHE A CA 1
ATOM 673 C C . PHE A 1 87 ? 3.971 0.731 -19.799 1.00 92.19 87 PHE A C 1
ATOM 675 O O . PHE A 1 87 ? 2.970 0.672 -20.510 1.00 92.19 87 PHE A O 1
ATOM 682 N N . ALA A 1 88 ? 3.927 0.986 -18.501 1.00 84.12 88 ALA A N 1
ATOM 683 C CA . ALA A 1 88 ? 2.734 1.412 -17.790 1.00 84.12 88 ALA A CA 1
ATOM 684 C C . ALA A 1 88 ? 2.868 2.895 -17.436 1.00 84.12 88 ALA A C 1
ATOM 686 O O . ALA A 1 88 ? 3.982 3.423 -17.341 1.00 84.12 88 ALA A O 1
ATOM 687 N N . GLU A 1 89 ? 1.742 3.566 -17.212 1.00 79.50 89 GLU A N 1
ATOM 688 C CA . GLU A 1 89 ? 1.777 4.877 -16.570 1.00 79.50 89 GLU A CA 1
ATOM 689 C C . GLU A 1 89 ? 2.534 4.768 -15.248 1.00 79.50 89 GLU A C 1
ATOM 691 O O . GLU A 1 89 ? 2.385 3.790 -14.507 1.00 79.50 89 GLU A O 1
ATOM 696 N N . ALA A 1 90 ? 3.391 5.753 -14.975 1.00 72.31 90 ALA A N 1
ATOM 697 C CA . ALA A 1 90 ? 3.993 5.831 -13.662 1.00 72.31 90 ALA A CA 1
ATOM 698 C C . ALA A 1 90 ? 2.860 5.971 -12.644 1.00 72.31 90 ALA A C 1
ATOM 700 O O . ALA A 1 90 ? 1.987 6.823 -12.789 1.00 72.31 90 ALA A O 1
ATOM 701 N N . VAL A 1 91 ? 2.898 5.148 -11.605 1.00 61.25 91 VAL A N 1
ATOM 702 C CA . VAL A 1 91 ? 2.141 5.372 -10.382 1.00 61.25 91 VAL A CA 1
ATOM 703 C C . VAL A 1 91 ? 3.118 6.079 -9.456 1.00 61.25 91 VAL A C 1
ATOM 705 O O . VAL A 1 91 ? 3.858 5.401 -8.734 1.00 61.25 91 VAL A O 1
ATOM 708 N N . PRO A 1 92 ? 3.225 7.423 -9.513 1.00 52.09 92 PRO A N 1
ATOM 709 C CA . PRO A 1 92 ? 4.077 8.139 -8.593 1.00 52.09 92 PRO A CA 1
ATOM 710 C C . PRO A 1 92 ? 3.552 7.870 -7.186 1.00 52.09 92 PRO A C 1
ATOM 712 O O . PRO A 1 92 ? 2.592 8.478 -6.727 1.00 52.09 92 PRO A O 1
ATOM 715 N N . THR A 1 93 ? 4.219 6.981 -6.456 1.00 50.44 93 THR A N 1
ATOM 716 C CA . THR A 1 93 ? 4.243 7.100 -5.007 1.00 50.44 93 THR A CA 1
ATOM 717 C C . THR A 1 93 ? 5.019 8.377 -4.751 1.00 50.44 93 THR A C 1
ATOM 719 O O . THR A 1 93 ? 6.252 8.371 -4.787 1.00 50.44 93 THR A O 1
ATOM 722 N N . GLY A 1 94 ? 4.313 9.501 -4.611 1.00 51.03 94 GLY A N 1
ATOM 723 C CA . GLY A 1 94 ? 4.915 10.706 -4.070 1.00 51.03 94 GLY A CA 1
ATOM 724 C C . GLY A 1 94 ? 5.660 10.290 -2.809 1.00 51.03 94 GLY A C 1
ATOM 725 O O . GLY A 1 94 ? 5.060 9.749 -1.886 1.00 51.03 94 GLY A O 1
ATOM 726 N N . SER A 1 95 ? 6.985 10.431 -2.806 1.00 65.38 95 SER A N 1
ATOM 727 C CA . SER A 1 95 ? 7.756 10.271 -1.580 1.00 65.38 95 SER A CA 1
ATOM 728 C C . SER A 1 95 ? 7.219 11.323 -0.622 1.00 65.38 95 SER A C 1
ATOM 730 O O . SER A 1 95 ? 7.498 12.508 -0.818 1.00 65.38 95 SER A O 1
ATOM 732 N N . MET A 1 96 ? 6.426 10.899 0.361 1.00 84.81 96 MET A N 1
ATOM 733 C CA . MET A 1 96 ? 5.876 11.782 1.379 1.00 84.81 96 MET A CA 1
ATOM 734 C C . MET A 1 96 ? 7.012 12.628 1.971 1.00 84.81 96 MET A C 1
ATOM 736 O O . MET A 1 96 ? 8.001 12.060 2.448 1.00 84.81 96 MET A O 1
ATOM 740 N N . PRO A 1 97 ? 6.933 13.970 1.909 1.00 89.44 97 PRO A N 1
ATOM 741 C CA . PRO A 1 97 ? 7.960 14.830 2.473 1.00 89.44 97 PRO A CA 1
ATOM 742 C C . PRO A 1 97 ? 8.160 14.523 3.955 1.00 89.44 97 PRO A C 1
ATOM 744 O O . PRO A 1 97 ? 7.193 14.321 4.689 1.00 89.44 97 PRO A O 1
ATOM 747 N N . ARG A 1 98 ? 9.416 14.519 4.418 1.00 87.81 98 ARG A N 1
ATOM 748 C CA . ARG A 1 98 ? 9.732 14.204 5.822 1.00 87.81 98 ARG A CA 1
ATOM 749 C C . ARG A 1 98 ? 9.014 15.132 6.799 1.00 87.81 98 ARG A C 1
ATOM 751 O O . ARG A 1 98 ? 8.541 14.665 7.829 1.00 87.81 98 ARG A O 1
ATOM 758 N N . ASP A 1 99 ? 8.912 16.416 6.470 1.00 92.81 99 ASP A N 1
ATOM 759 C CA . ASP A 1 99 ? 8.253 17.401 7.331 1.00 92.81 99 ASP A CA 1
ATOM 760 C C . ASP A 1 99 ? 6.741 17.157 7.405 1.00 92.81 99 ASP A C 1
ATOM 762 O O . ASP A 1 99 ? 6.168 17.204 8.492 1.00 92.81 99 ASP A O 1
ATOM 766 N N . PHE A 1 100 ? 6.117 16.775 6.284 1.00 95.62 100 PHE A N 1
ATOM 767 C CA . PHE A 1 100 ? 4.718 16.353 6.267 1.00 95.62 100 PHE A CA 1
ATOM 768 C C . PHE A 1 100 ? 4.514 15.090 7.110 1.00 95.62 100 PHE A C 1
ATOM 770 O O . PHE A 1 100 ? 3.650 15.072 7.978 1.00 95.62 100 PHE A O 1
ATOM 777 N N . ALA A 1 101 ? 5.356 14.065 6.942 1.00 94.06 101 ALA A N 1
ATOM 778 C CA . ALA A 1 101 ? 5.271 12.843 7.743 1.00 94.06 101 ALA A CA 1
ATOM 779 C C . ALA A 1 101 ? 5.378 13.130 9.254 1.00 94.06 101 ALA A C 1
ATOM 781 O O . ALA A 1 101 ? 4.604 12.583 10.039 1.00 94.06 101 ALA A O 1
ATOM 782 N N . ARG A 1 102 ? 6.283 14.031 9.672 1.00 95.25 102 ARG A N 1
ATOM 783 C CA . ARG A 1 102 ? 6.376 14.470 11.078 1.00 95.25 102 ARG A CA 1
ATOM 784 C C . ARG A 1 102 ? 5.107 15.183 11.545 1.00 95.25 102 ARG A C 1
ATOM 786 O O . ARG A 1 102 ? 4.651 14.906 12.652 1.00 95.25 102 ARG A O 1
ATOM 793 N N . ARG A 1 103 ? 4.522 16.054 10.713 1.00 97.31 103 ARG A N 1
ATOM 794 C CA . ARG A 1 103 ? 3.239 16.716 11.005 1.00 97.31 103 ARG A CA 1
ATOM 795 C C . ARG A 1 103 ? 2.126 15.691 11.218 1.00 97.31 103 ARG A C 1
ATOM 797 O O . ARG A 1 103 ? 1.417 15.794 12.211 1.00 97.31 103 ARG A O 1
ATOM 804 N N . VAL A 1 104 ? 2.020 14.672 10.360 1.00 97.81 104 VAL A N 1
ATOM 805 C CA . VAL A 1 104 ? 1.015 13.606 10.519 1.00 97.81 104 VAL A CA 1
ATOM 806 C C . VAL A 1 104 ? 1.216 12.838 11.827 1.00 97.81 104 VAL A C 1
ATOM 808 O O . VAL A 1 104 ? 0.265 12.671 12.585 1.00 97.81 104 VAL A O 1
ATOM 811 N N . VAL A 1 105 ? 2.448 12.413 12.135 1.00 97.56 105 VAL A N 1
ATOM 812 C CA . VAL A 1 105 ? 2.750 11.697 13.390 1.00 97.56 105 VAL A CA 1
ATOM 813 C C . VAL A 1 105 ? 2.380 12.535 14.616 1.00 97.56 105 VAL A C 1
ATOM 815 O O . VAL A 1 105 ? 1.761 12.014 15.543 1.00 97.56 105 VAL A O 1
ATOM 818 N N . SER A 1 106 ? 2.710 13.830 14.600 1.00 97.19 106 SER A N 1
ATOM 819 C CA . SER A 1 106 ? 2.359 14.762 15.673 1.00 97.19 106 SER A CA 1
ATOM 820 C C . SER A 1 106 ? 0.846 14.923 15.825 1.00 97.19 106 SER A C 1
ATOM 822 O O . SER A 1 106 ? 0.338 14.877 16.941 1.00 97.19 106 SER A O 1
ATOM 824 N N . LEU A 1 107 ? 0.121 15.105 14.717 1.00 97.81 107 LEU A N 1
ATOM 825 C CA . LEU A 1 107 ? -1.322 15.348 14.729 1.00 97.81 107 LEU A CA 1
ATOM 826 C C . LEU A 1 107 ? -2.121 14.122 15.189 1.00 97.81 107 LEU A C 1
ATOM 828 O O . LEU A 1 107 ? -3.151 14.264 15.843 1.00 97.81 107 LEU A O 1
ATOM 832 N N . LEU A 1 108 ? -1.636 12.926 14.851 1.00 97.62 108 LEU A N 1
ATOM 833 C CA . LEU A 1 108 ? -2.251 11.646 15.205 1.00 97.62 108 LEU A CA 1
ATOM 834 C C . LEU A 1 108 ? -1.693 11.052 16.516 1.00 97.62 108 LEU A C 1
ATOM 836 O O . LEU A 1 108 ? -1.995 9.910 16.859 1.00 97.62 108 LEU A O 1
ATOM 840 N N . GLY A 1 109 ? -0.876 11.811 17.256 1.00 96.88 109 GLY A N 1
ATOM 841 C CA . GLY A 1 109 ? -0.468 11.482 18.625 1.00 96.88 109 GLY A CA 1
ATOM 842 C C . GLY A 1 109 ? 0.463 10.276 18.760 1.00 96.88 109 GLY A C 1
ATOM 843 O O . GLY A 1 109 ? 0.415 9.595 19.780 1.00 96.88 109 GLY A O 1
ATOM 844 N N . SER A 1 110 ? 1.283 9.981 17.743 1.00 96.69 110 SER A N 1
ATOM 845 C CA . SER A 1 110 ? 2.264 8.879 17.765 1.00 96.69 110 SER A CA 1
ATOM 846 C C . SER A 1 110 ? 1.693 7.518 18.201 1.00 96.69 110 SER A C 1
ATOM 848 O O . SER A 1 110 ? 2.395 6.701 18.794 1.00 96.69 110 SER A O 1
ATOM 850 N N . ARG A 1 111 ? 0.414 7.247 17.923 1.00 96.25 111 ARG A N 1
ATOM 851 C CA . ARG A 1 111 ? -0.276 6.024 18.348 1.00 96.25 111 ARG A CA 1
ATOM 852 C C . ARG A 1 111 ? -0.521 5.099 17.166 1.00 96.25 111 ARG A C 1
ATOM 854 O O . ARG A 1 111 ? -1.152 5.502 16.198 1.00 96.25 111 ARG A O 1
ATOM 861 N N . ASP A 1 112 ? -0.061 3.852 17.254 1.00 96.31 112 ASP A N 1
ATOM 862 C CA . ASP A 1 112 ? -0.457 2.816 16.294 1.00 96.31 112 ASP A CA 1
ATOM 863 C C . ASP A 1 112 ? -1.963 2.569 16.409 1.00 96.31 112 ASP A C 1
ATOM 865 O O . ASP A 1 112 ? -2.460 2.230 17.484 1.00 96.31 112 ASP A O 1
ATOM 869 N N . VAL A 1 113 ? -2.692 2.745 15.307 1.00 97.25 113 VAL A N 1
ATOM 870 C CA . VAL A 1 113 ? -4.161 2.696 15.329 1.00 97.25 113 VAL A CA 1
ATOM 871 C C . VAL A 1 113 ? -4.694 1.286 15.609 1.00 97.25 113 VAL A C 1
ATOM 873 O O . VAL A 1 113 ? -5.795 1.140 16.139 1.00 97.25 113 VAL A O 1
ATOM 876 N N . VAL A 1 114 ? -3.897 0.263 15.298 1.00 96.38 114 VAL A N 1
ATOM 877 C CA . VAL A 1 114 ? -4.266 -1.151 15.405 1.00 96.38 114 VAL A CA 1
ATOM 878 C C . VAL A 1 114 ? -4.127 -1.658 16.842 1.00 96.38 114 VAL A C 1
ATOM 880 O O . VAL A 1 114 ? -5.103 -2.123 17.421 1.00 96.38 114 VAL A O 1
ATOM 883 N N . GLU A 1 115 ? -2.938 -1.546 17.440 1.00 95.25 115 GLU A N 1
ATOM 884 C CA . GLU A 1 115 ? -2.670 -1.982 18.821 1.00 95.25 115 GLU A CA 1
ATOM 885 C C . GLU A 1 115 ? -3.001 -0.903 19.866 1.00 95.25 115 GLU A C 1
ATOM 887 O O . GLU A 1 115 ? -2.801 -1.120 21.060 1.00 95.25 115 GLU A O 1
ATOM 892 N N . GLN A 1 116 ? -3.449 0.284 19.442 1.00 95.75 116 GLN A N 1
ATOM 893 C CA . GLN A 1 116 ? -3.773 1.417 20.319 1.00 95.75 116 GLN A CA 1
ATOM 894 C C . GLN A 1 116 ? -2.640 1.808 21.278 1.00 95.75 116 GLN A C 1
ATOM 896 O O . GLN A 1 116 ? -2.874 2.324 22.369 1.00 95.75 116 GLN A O 1
ATOM 901 N N . THR A 1 117 ? -1.392 1.617 20.855 1.00 94.38 117 THR A N 1
ATOM 902 C CA . THR A 1 117 ? -0.200 1.846 21.678 1.00 94.38 117 THR A CA 1
ATOM 903 C C . THR A 1 117 ? 0.601 3.027 21.143 1.00 94.38 117 THR A C 1
ATOM 905 O O . THR A 1 117 ? 0.815 3.140 19.934 1.00 94.38 117 THR A O 1
ATOM 908 N N . GLU A 1 118 ? 1.049 3.911 22.036 1.00 95.94 118 GLU A N 1
ATOM 909 C CA . GLU A 1 118 ? 1.983 4.982 21.681 1.00 95.94 118 GLU A CA 1
ATOM 910 C C . GLU A 1 118 ? 3.350 4.391 21.325 1.00 95.94 118 GLU A C 1
ATOM 912 O O . GLU A 1 118 ? 3.845 3.471 21.980 1.00 95.94 118 GLU A O 1
ATOM 917 N N . ARG A 1 119 ? 3.959 4.892 20.253 1.00 93.94 119 ARG A N 1
ATOM 918 C CA . ARG A 1 119 ? 5.218 4.378 19.722 1.00 93.94 119 ARG A CA 1
ATOM 919 C C . ARG A 1 119 ? 6.144 5.520 19.322 1.00 93.94 119 ARG A C 1
ATOM 921 O O . ARG A 1 119 ? 5.683 6.543 18.823 1.00 93.94 119 ARG A O 1
ATOM 928 N N . PRO A 1 120 ? 7.467 5.325 19.431 1.00 92.94 120 PRO A N 1
ATOM 929 C CA . PRO A 1 120 ? 8.429 6.227 18.814 1.00 92.94 120 PRO A CA 1
ATOM 930 C C . PRO A 1 120 ? 8.152 6.410 17.314 1.00 92.94 120 PRO A C 1
ATOM 932 O O . PRO A 1 120 ? 7.796 5.455 16.623 1.00 92.94 120 PRO A O 1
ATOM 935 N N . ALA A 1 121 ? 8.379 7.613 16.779 1.00 90.00 121 ALA A N 1
ATOM 936 C CA . ALA A 1 121 ? 8.102 7.922 15.371 1.00 90.00 121 ALA A CA 1
ATOM 937 C C . ALA A 1 121 ? 8.827 6.979 14.385 1.00 90.00 121 ALA A C 1
ATOM 939 O O . ALA A 1 121 ? 8.276 6.612 13.351 1.00 90.00 121 ALA A O 1
ATOM 940 N N . ASN A 1 122 ? 10.035 6.513 14.721 1.00 87.19 122 ASN A N 1
ATOM 941 C CA . ASN A 1 122 ? 10.789 5.537 13.920 1.00 87.19 122 ASN A CA 1
ATOM 942 C C . ASN A 1 122 ? 10.224 4.101 13.976 1.00 87.19 122 ASN A C 1
ATOM 944 O O . ASN A 1 122 ? 10.746 3.216 13.305 1.00 87.19 122 ASN A O 1
ATOM 948 N N . GLN A 1 123 ? 9.174 3.865 14.765 1.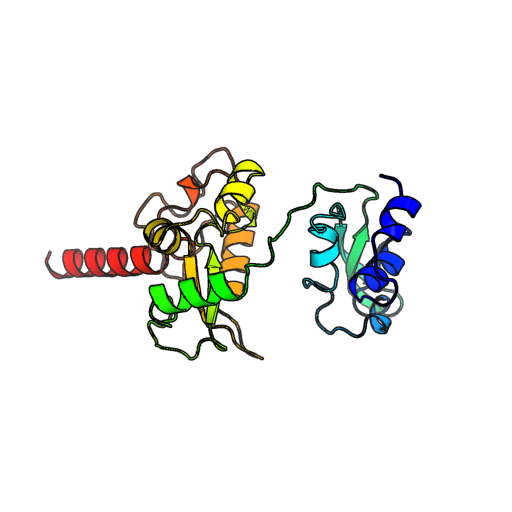00 91.31 123 GLN A N 1
ATOM 949 C CA . GLN A 1 123 ? 8.397 2.627 14.819 1.00 91.31 123 GLN A CA 1
ATOM 950 C C . GLN A 1 123 ? 6.996 2.786 14.200 1.00 91.31 123 GLN A C 1
ATOM 952 O O . GLN A 1 123 ? 6.192 1.855 14.256 1.00 91.31 123 GLN A O 1
ATOM 957 N N . LEU A 1 124 ? 6.713 3.922 13.551 1.00 93.56 124 LEU A N 1
ATOM 958 C CA . LEU A 1 124 ? 5.437 4.193 12.884 1.00 93.56 124 LEU A CA 1
ATOM 959 C C . LEU A 1 124 ? 5.611 4.500 11.395 1.00 93.56 124 LEU A C 1
ATOM 961 O O . LEU A 1 124 ? 6.410 5.343 10.997 1.00 93.56 124 LEU A O 1
ATOM 965 N N . THR A 1 125 ? 4.826 3.831 10.564 1.00 93.06 125 THR A N 1
ATOM 966 C CA . THR A 1 125 ? 4.599 4.200 9.171 1.00 93.06 125 THR A CA 1
ATOM 967 C C . THR A 1 125 ? 3.375 5.102 9.098 1.00 93.06 125 THR A C 1
ATOM 969 O O . THR A 1 125 ? 2.313 4.750 9.611 1.00 93.06 125 THR A O 1
ATOM 972 N N . VAL A 1 126 ? 3.520 6.247 8.431 1.00 95.00 126 VAL A N 1
ATOM 973 C CA . VAL A 1 126 ? 2.379 7.052 7.989 1.00 95.00 126 VAL A CA 1
ATOM 974 C C . VAL A 1 126 ? 1.802 6.389 6.744 1.00 95.00 126 VAL A C 1
ATOM 976 O O . VAL A 1 126 ? 2.485 6.305 5.723 1.00 95.00 126 VAL A O 1
ATOM 979 N N . ASP A 1 127 ? 0.570 5.901 6.838 1.00 95.19 127 ASP A N 1
ATOM 980 C CA . ASP A 1 127 ? -0.101 5.178 5.760 1.00 95.19 127 ASP A CA 1
ATOM 981 C C . ASP A 1 127 ? -1.414 5.876 5.392 1.00 95.19 127 ASP A C 1
ATOM 983 O O . ASP A 1 127 ? -2.129 6.386 6.258 1.00 95.19 127 ASP A O 1
ATOM 987 N N . HIS A 1 128 ? -1.742 5.920 4.102 1.00 95.75 128 HIS A N 1
ATOM 988 C CA . HIS A 1 128 ? -3.023 6.453 3.640 1.00 95.75 128 HIS A CA 1
ATOM 989 C C . HIS A 1 128 ? -4.161 5.500 3.993 1.00 95.75 128 HIS A C 1
ATOM 991 O O . HIS A 1 128 ? -4.065 4.309 3.717 1.00 95.75 128 HIS A O 1
ATOM 997 N N . LYS A 1 129 ? -5.281 6.005 4.509 1.00 97.12 129 LYS A N 1
ATOM 998 C CA . LYS A 1 129 ? -6.519 5.236 4.716 1.00 97.12 129 LYS A CA 1
ATOM 999 C C . LYS A 1 129 ? -6.992 4.589 3.415 1.00 97.12 129 LYS A C 1
ATOM 1001 O O . LYS A 1 129 ? -7.096 3.362 3.340 1.00 97.12 129 LYS A O 1
ATOM 1006 N N . LEU A 1 130 ? -7.119 5.376 2.342 1.00 96.12 130 LEU A N 1
ATOM 1007 C CA . LEU A 1 130 ? -7.379 4.847 1.003 1.00 96.12 130 LEU A CA 1
ATOM 1008 C C . LEU A 1 130 ? -6.120 4.155 0.441 1.00 96.12 130 LEU A C 1
ATOM 1010 O O . LEU A 1 130 ? -5.116 4.828 0.193 1.00 96.12 130 LEU A O 1
ATOM 1014 N N . PRO A 1 131 ? -6.134 2.830 0.204 1.00 92.62 131 PRO A N 1
ATOM 1015 C CA . PRO A 1 131 ? -4.954 2.119 -0.274 1.00 92.62 131 PRO A CA 1
ATOM 1016 C C . PRO A 1 131 ? -4.601 2.519 -1.711 1.00 92.62 131 PRO A C 1
ATOM 1018 O O . PRO A 1 131 ? -5.472 2.578 -2.575 1.00 92.62 131 PRO A O 1
ATOM 1021 N N . GLY A 1 132 ? -3.305 2.685 -1.992 1.00 90.06 132 GLY A N 1
ATOM 1022 C CA . GLY A 1 132 ? -2.809 3.155 -3.294 1.00 90.06 132 GLY A CA 1
ATOM 1023 C C . GLY A 1 132 ? -3.256 2.342 -4.514 1.00 90.06 132 GLY A C 1
ATOM 1024 O O . GLY A 1 132 ? -3.374 2.889 -5.604 1.00 90.06 132 GLY A O 1
ATOM 1025 N N . ILE A 1 133 ? -3.580 1.055 -4.342 1.00 87.50 133 ILE A N 1
ATOM 1026 C CA . ILE A 1 133 ? -4.136 0.213 -5.418 1.00 87.50 133 ILE A CA 1
ATOM 1027 C C . ILE A 1 133 ? -5.513 0.696 -5.918 1.00 87.50 133 ILE A C 1
ATOM 1029 O O . ILE A 1 133 ? -5.928 0.333 -7.015 1.00 87.50 133 ILE A O 1
ATOM 1033 N N . ARG A 1 134 ? -6.219 1.512 -5.125 1.00 92.25 134 ARG A N 1
ATOM 1034 C CA . ARG A 1 134 ? -7.522 2.100 -5.467 1.00 92.25 134 ARG A CA 1
ATOM 1035 C C . ARG A 1 134 ? -7.400 3.491 -6.088 1.00 92.25 134 ARG A C 1
ATOM 1037 O O . ARG A 1 134 ? -8.404 4.032 -6.522 1.00 92.25 134 ARG A O 1
ATOM 1044 N N . TRP A 1 135 ? -6.209 4.085 -6.151 1.00 91.19 135 TRP A N 1
ATOM 1045 C CA . TRP A 1 135 ? -6.077 5.446 -6.665 1.00 91.19 135 TRP A CA 1
ATOM 1046 C C . TRP A 1 135 ? -6.278 5.476 -8.185 1.00 91.19 135 TRP A C 1
ATOM 1048 O O . TRP A 1 135 ? -5.566 4.822 -8.950 1.00 91.19 135 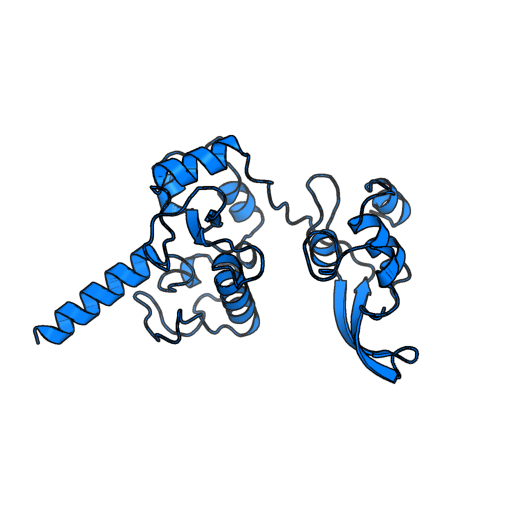TRP A O 1
ATOM 1058 N N . SER A 1 136 ? -7.246 6.270 -8.637 1.00 87.06 136 SER A N 1
ATOM 1059 C CA . SER A 1 136 ?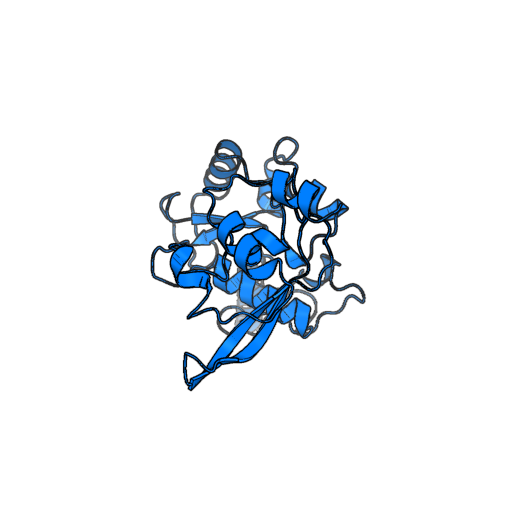 -7.230 6.817 -9.994 1.00 87.06 136 SER A CA 1
ATOM 1060 C C . SER A 1 136 ? -6.113 7.871 -10.116 1.00 87.06 136 SER A C 1
ATOM 1062 O O . SER A 1 136 ? -5.582 8.313 -9.095 1.00 87.06 136 SER A O 1
ATOM 1064 N N . PRO A 1 137 ? -5.735 8.315 -11.328 1.00 81.88 137 PRO A N 1
ATOM 1065 C CA . PRO A 1 137 ? -4.780 9.415 -11.476 1.00 81.88 137 PRO A CA 1
ATOM 1066 C C . PRO A 1 137 ? -5.214 10.692 -10.738 1.00 81.88 137 PRO A C 1
ATOM 1068 O O . PRO A 1 137 ? -4.396 11.328 -10.077 1.00 81.88 137 PRO A O 1
ATOM 1071 N N . ALA A 1 138 ? -6.509 11.025 -10.793 1.00 86.75 138 ALA A N 1
ATOM 1072 C CA . ALA A 1 138 ? -7.078 12.155 -10.063 1.00 86.75 138 ALA A CA 1
ATOM 1073 C C . ALA A 1 138 ? -6.993 11.943 -8.545 1.00 86.75 138 ALA A C 1
ATOM 1075 O O . ALA A 1 138 ? -6.513 12.816 -7.827 1.00 86.75 138 ALA A O 1
ATOM 1076 N N . GLU A 1 139 ? -7.369 10.755 -8.064 1.00 89.00 139 GLU A N 1
ATOM 1077 C CA . GLU A 1 139 ? -7.295 10.421 -6.641 1.00 89.00 139 GLU A CA 1
ATOM 1078 C C . GLU A 1 139 ? -5.849 10.470 -6.135 1.00 89.00 139 GLU A C 1
ATOM 1080 O O . GLU A 1 139 ? -5.571 11.053 -5.095 1.00 89.00 139 GLU A O 1
ATOM 1085 N N . GLY A 1 140 ? -4.897 9.938 -6.903 1.00 88.44 140 GLY A N 1
ATOM 1086 C CA . GLY A 1 140 ? -3.476 9.991 -6.570 1.00 88.44 140 GLY A CA 1
ATOM 1087 C C . GLY A 1 140 ? -2.953 11.422 -6.440 1.00 88.44 140 GLY A C 1
ATOM 1088 O O . GLY A 1 140 ? -2.171 11.696 -5.530 1.00 88.44 140 GLY A O 1
ATOM 1089 N N . ALA A 1 141 ? -3.406 12.346 -7.293 1.00 87.12 141 ALA A N 1
ATOM 1090 C CA . ALA A 1 141 ? -3.051 13.760 -7.183 1.00 87.12 141 ALA A CA 1
ATOM 1091 C C . ALA A 1 141 ? -3.567 14.368 -5.869 1.00 87.12 141 ALA A C 1
ATOM 1093 O O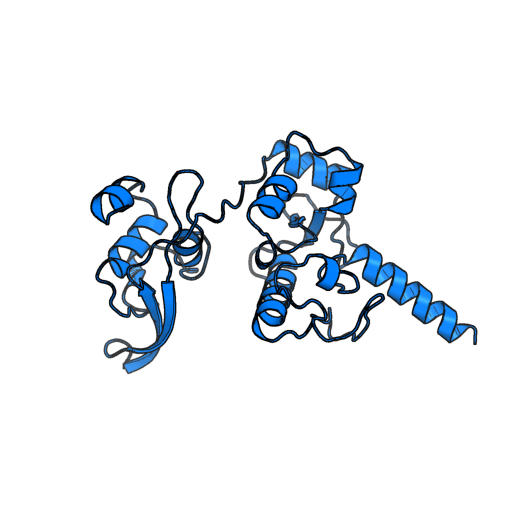 . ALA A 1 141 ? -2.801 15.009 -5.155 1.00 87.12 141 ALA A O 1
ATOM 1094 N N . VAL A 1 142 ? -4.819 14.082 -5.497 1.00 89.94 142 VAL A N 1
ATOM 1095 C CA . VAL A 1 142 ? -5.409 14.563 -4.238 1.00 89.94 142 VAL A CA 1
ATOM 1096 C C . VAL A 1 142 ? -4.718 13.933 -3.023 1.00 89.94 142 VAL A C 1
ATOM 1098 O O . VAL A 1 142 ? -4.370 14.631 -2.078 1.00 89.94 142 VAL A O 1
ATOM 1101 N N . GLN A 1 143 ? -4.451 12.625 -3.044 1.00 91.06 143 GLN A N 1
ATOM 1102 C CA . GLN A 1 143 ? -3.799 11.895 -1.945 1.00 91.06 143 GLN A CA 1
ATOM 1103 C C . GLN A 1 143 ? -2.325 12.292 -1.741 1.00 91.06 143 GLN A C 1
ATOM 1105 O O . GLN A 1 143 ? -1.725 11.945 -0.717 1.00 91.06 143 GLN A O 1
ATOM 1110 N N . THR A 1 144 ? -1.723 13.000 -2.702 1.00 89.62 144 THR A N 1
ATOM 1111 C CA . THR A 1 144 ? -0.311 13.410 -2.664 1.00 89.62 144 THR A CA 1
ATOM 1112 C C . THR A 1 144 ? -0.096 14.926 -2.698 1.00 89.62 144 THR A C 1
ATOM 1114 O O . THR A 1 144 ? 1.058 15.364 -2.733 1.00 89.62 144 THR A O 1
ATOM 1117 N N . ASP A 1 145 ? -1.159 15.732 -2.591 1.00 90.88 145 ASP A N 1
ATOM 1118 C CA . ASP A 1 145 ? -1.067 17.185 -2.392 1.00 90.88 145 ASP A CA 1
ATOM 1119 C C . ASP A 1 145 ? -0.721 17.544 -0.934 1.00 90.88 145 ASP A C 1
ATOM 1121 O O . ASP A 1 145 ? -1.482 18.152 -0.184 1.00 90.88 145 ASP A O 1
ATOM 1125 N N . TYR A 1 146 ? 0.473 17.141 -0.504 1.00 91.31 146 TYR A N 1
ATOM 1126 C CA . TYR A 1 146 ? 0.949 17.347 0.866 1.00 91.31 146 TYR A CA 1
ATOM 1127 C C . TYR A 1 146 ? 1.096 18.824 1.259 1.00 91.31 146 TYR A C 1
ATOM 1129 O O . TYR A 1 146 ? 1.162 19.133 2.448 1.00 91.31 146 TYR A O 1
ATOM 1137 N N . ALA A 1 147 ? 1.202 19.724 0.278 1.00 89.69 147 ALA A N 1
ATOM 1138 C CA . ALA A 1 147 ? 1.327 21.156 0.516 1.00 89.69 147 ALA A CA 1
ATOM 1139 C C . ALA A 1 147 ? -0.037 21.805 0.798 1.00 89.69 147 ALA A C 1
ATOM 1141 O O . ALA A 1 147 ? -0.106 22.701 1.636 1.00 89.69 147 ALA A O 1
ATOM 1142 N N . GLY A 1 148 ? -1.100 21.344 0.128 1.00 91.31 148 GLY A N 1
ATOM 1143 C CA . GLY A 1 148 ? -2.457 21.871 0.287 1.00 91.31 148 GLY A CA 1
ATOM 1144 C C . GLY A 1 148 ? -3.247 21.296 1.467 1.00 91.31 148 GLY A C 1
ATOM 1145 O O . GLY A 1 148 ? -4.202 21.926 1.913 1.00 91.31 148 GLY A O 1
ATOM 1146 N N . MET A 1 149 ? -2.863 20.131 2.002 1.00 94.75 149 MET A N 1
ATOM 1147 C CA . MET A 1 149 ? -3.634 19.452 3.056 1.00 94.75 149 MET A CA 1
ATOM 1148 C C . MET A 1 149 ? -3.638 20.200 4.396 1.00 94.75 149 MET A C 1
ATOM 1150 O O . MET A 1 149 ? -2.590 20.424 5.022 1.00 94.75 149 MET A O 1
ATOM 1154 N N . ASN A 1 150 ? -4.838 20.494 4.898 1.00 96.88 150 ASN A N 1
ATOM 1155 C CA . ASN A 1 150 ? -5.041 20.991 6.257 1.00 96.88 150 ASN A CA 1
ATOM 1156 C C . ASN A 1 150 ? -5.046 19.834 7.287 1.00 96.88 150 ASN A C 1
ATOM 1158 O O . ASN A 1 150 ? -4.804 18.675 6.951 1.00 96.88 150 ASN A O 1
ATOM 1162 N N . ASP A 1 151 ? -5.231 20.147 8.569 1.00 98.00 151 ASP A N 1
ATOM 1163 C CA . ASP A 1 151 ? -5.200 19.133 9.633 1.00 98.00 151 ASP A CA 1
ATOM 1164 C C . ASP A 1 151 ? -6.381 18.149 9.553 1.00 98.00 151 ASP A C 1
ATOM 1166 O O . ASP A 1 151 ? -6.219 16.964 9.849 1.00 98.00 151 ASP A O 1
ATOM 1170 N N . ASP A 1 152 ? -7.550 18.603 9.107 1.00 97.62 152 ASP A N 1
ATOM 1171 C CA . ASP A 1 152 ? -8.730 17.749 8.956 1.00 97.62 152 ASP A CA 1
ATOM 1172 C C . ASP A 1 152 ? -8.575 16.801 7.765 1.00 97.62 152 ASP A C 1
ATOM 1174 O O . ASP A 1 152 ? -8.858 15.609 7.894 1.00 97.62 152 ASP A O 1
ATOM 1178 N N . ASP A 1 153 ? -7.994 17.273 6.658 1.00 96.81 153 ASP A N 1
ATOM 1179 C CA . ASP A 1 153 ? -7.570 16.418 5.547 1.00 96.81 153 ASP A CA 1
ATOM 1180 C C . ASP A 1 153 ? -6.603 15.337 6.028 1.00 96.81 153 ASP A C 1
ATOM 1182 O O . ASP A 1 153 ? -6.724 14.173 5.641 1.00 96.81 153 ASP A O 1
ATOM 1186 N N . ILE A 1 154 ? -5.650 15.692 6.897 1.00 97.44 154 ILE A N 1
ATOM 1187 C CA . ILE A 1 154 ? -4.698 14.719 7.434 1.00 97.44 154 ILE A CA 1
ATOM 1188 C C . ILE A 1 154 ? -5.421 13.644 8.253 1.00 97.44 154 ILE A C 1
ATOM 1190 O O . ILE A 1 154 ? -5.179 12.453 8.042 1.00 97.44 154 ILE A O 1
ATOM 1194 N N . ARG A 1 155 ? -6.324 14.035 9.161 1.00 97.50 155 ARG A N 1
ATOM 1195 C CA . ARG A 1 155 ? -7.103 13.086 9.979 1.00 97.50 155 ARG A CA 1
ATOM 1196 C C . ARG A 1 155 ? -8.011 12.198 9.130 1.00 97.50 155 ARG A C 1
ATOM 1198 O O . ARG A 1 155 ? -8.168 11.009 9.420 1.00 97.50 155 ARG A O 1
ATOM 1205 N N . ALA A 1 156 ? -8.577 12.752 8.063 1.00 96.31 156 ALA A N 1
ATOM 1206 C CA . ALA A 1 156 ? -9.444 12.027 7.145 1.00 96.31 156 ALA A CA 1
ATOM 1207 C C . ALA A 1 156 ? -8.677 11.057 6.233 1.00 96.31 156 ALA A C 1
ATOM 1209 O O . ALA A 1 156 ? -9.241 10.056 5.799 1.00 96.31 156 ALA A O 1
ATOM 1210 N N . ARG A 1 157 ? -7.398 11.323 5.933 1.00 96.56 157 ARG A N 1
ATOM 1211 C CA . ARG A 1 157 ? -6.650 10.590 4.894 1.00 96.56 157 ARG A CA 1
ATOM 1212 C C . ARG A 1 157 ? -5.560 9.672 5.416 1.00 96.56 157 ARG A C 1
ATOM 1214 O O . ARG A 1 157 ? -5.187 8.753 4.691 1.00 96.56 157 ARG A O 1
ATOM 1221 N N . PHE A 1 158 ? -5.047 9.874 6.626 1.00 97.75 158 PHE A N 1
ATOM 1222 C CA . PHE A 1 158 ? -3.904 9.113 7.137 1.00 97.75 158 PHE A CA 1
ATOM 1223 C C . PHE A 1 158 ? -4.212 8.369 8.429 1.00 97.75 158 PHE A C 1
ATOM 1225 O O . PHE A 1 158 ? -5.085 8.737 9.209 1.00 97.75 158 PHE A O 1
ATOM 1232 N N . GLN A 1 159 ? -3.449 7.307 8.654 1.00 97.94 159 GLN A N 1
ATOM 1233 C CA . GLN A 1 159 ? -3.401 6.559 9.900 1.00 97.94 159 GLN A CA 1
ATOM 1234 C C . GLN A 1 159 ? -1.949 6.173 10.204 1.00 97.94 159 GLN A C 1
ATOM 1236 O O . GLN A 1 159 ? -1.113 6.075 9.299 1.00 97.94 159 GLN A O 1
ATOM 1241 N N . LEU A 1 160 ? -1.636 5.964 11.482 1.00 97.75 160 LEU A N 1
ATOM 1242 C CA . LEU A 1 160 ? -0.316 5.510 11.909 1.00 97.75 160 LEU A CA 1
ATOM 1243 C C . LEU A 1 160 ? -0.347 4.005 12.147 1.00 97.75 160 LEU A C 1
ATOM 1245 O O . LEU A 1 160 ? -1.173 3.501 12.906 1.00 97.75 160 LEU A O 1
ATOM 1249 N N . LEU A 1 161 ? 0.575 3.304 11.498 1.00 96.19 161 LEU A N 1
ATOM 1250 C CA . LEU A 1 161 ? 0.689 1.855 11.550 1.00 96.19 161 LEU A CA 1
ATOM 1251 C C . LEU A 1 161 ? 2.059 1.462 12.077 1.00 96.19 161 LEU A C 1
ATOM 1253 O O . LEU A 1 161 ? 3.075 1.995 11.636 1.00 96.19 161 LEU A O 1
ATOM 1257 N N . LYS A 1 162 ? 2.111 0.490 12.983 1.00 93.75 162 LYS A N 1
ATOM 1258 C CA . LYS A 1 162 ? 3.362 -0.103 13.454 1.00 93.75 162 LYS A CA 1
ATOM 1259 C C . LYS A 1 162 ? 4.213 -0.555 12.272 1.00 93.75 162 LYS A C 1
ATOM 1261 O O . LYS A 1 162 ? 3.804 -1.401 11.467 1.00 93.75 162 LYS A O 1
ATOM 1266 N N . GLN A 1 163 ? 5.432 -0.036 12.230 1.00 87.75 163 GLN A N 1
ATOM 1267 C CA . GLN A 1 163 ? 6.503 -0.554 11.398 1.00 87.75 163 GLN A CA 1
ATOM 1268 C C . GLN A 1 163 ? 7.424 -1.407 12.269 1.00 87.75 163 GLN A C 1
ATOM 1270 O O . GLN A 1 163 ? 7.670 -1.088 13.433 1.00 87.75 163 GLN A O 1
ATOM 1275 N N . SER A 1 164 ? 7.932 -2.506 11.723 1.00 76.31 164 SER A N 1
ATOM 1276 C CA . SER A 1 164 ? 8.878 -3.352 12.436 1.00 76.31 164 SER A CA 1
ATOM 1277 C C . SER A 1 164 ? 10.007 -3.788 11.520 1.00 76.31 164 SER A C 1
ATOM 1279 O O . SER A 1 164 ? 9.783 -4.217 10.390 1.00 76.31 164 SER A O 1
ATOM 1281 N N . ASN A 1 165 ? 11.227 -3.709 12.046 1.00 64.81 165 ASN A N 1
ATOM 1282 C CA . ASN A 1 165 ? 12.397 -4.307 11.428 1.00 64.81 165 ASN A CA 1
ATOM 1283 C C . ASN A 1 165 ? 12.448 -5.778 11.852 1.00 64.81 165 ASN A C 1
ATOM 1285 O O . ASN A 1 165 ? 12.775 -6.082 12.995 1.00 64.81 165 ASN A O 1
ATOM 1289 N N . GLY A 1 166 ? 12.096 -6.684 10.940 1.00 57.44 166 GLY A N 1
ATOM 1290 C CA . GLY A 1 166 ? 12.196 -8.131 11.165 1.00 57.44 166 GLY A CA 1
ATOM 1291 C C . GLY A 1 166 ? 10.936 -8.819 11.702 1.00 57.44 166 GLY A C 1
ATOM 1292 O O . GLY A 1 166 ? 10.945 -10.039 11.825 1.00 57.44 166 GLY A O 1
ATOM 1293 N N . SER A 1 167 ? 9.842 -8.093 11.958 1.00 63.38 167 SER A N 1
ATOM 1294 C CA . SER A 1 167 ? 8.512 -8.688 12.175 1.00 63.38 167 SER A CA 1
ATOM 1295 C C . SER A 1 167 ? 7.462 -8.057 11.254 1.00 63.38 167 SER A C 1
ATOM 1297 O O . SER A 1 167 ? 7.744 -7.095 10.538 1.00 63.38 167 SER A O 1
ATOM 1299 N N . VAL A 1 168 ? 6.259 -8.632 11.213 1.00 75.81 168 VAL A N 1
ATOM 1300 C CA . VAL A 1 168 ? 5.196 -8.179 10.307 1.00 75.81 168 VAL A CA 1
ATOM 1301 C C . VAL A 1 168 ? 4.718 -6.783 10.713 1.00 75.81 168 VAL A C 1
ATOM 1303 O O . VAL A 1 168 ? 4.252 -6.571 11.830 1.00 75.81 168 VAL A O 1
ATOM 1306 N N . SER A 1 169 ? 4.819 -5.830 9.791 1.00 87.00 169 SER A N 1
ATOM 1307 C CA . SER A 1 169 ? 4.301 -4.476 9.963 1.00 87.00 169 SER A CA 1
ATOM 1308 C C . SER A 1 169 ? 2.807 -4.397 9.625 1.00 87.00 169 SER A C 1
ATOM 1310 O O . SER A 1 169 ? 2.311 -5.105 8.742 1.00 87.00 169 SER A O 1
ATOM 1312 N N . HIS A 1 170 ? 2.064 -3.513 10.293 1.00 92.56 170 HIS A N 1
ATOM 1313 C CA . HIS A 1 170 ? 0.619 -3.384 10.057 1.00 92.56 170 HIS A CA 1
ATOM 1314 C C . HIS A 1 170 ? 0.302 -2.817 8.667 1.00 92.56 170 HIS A C 1
ATOM 1316 O O . HIS A 1 170 ? -0.686 -3.219 8.054 1.00 92.56 170 HIS A O 1
ATOM 1322 N N . ASN A 1 171 ? 1.174 -1.970 8.107 1.00 89.00 171 ASN A N 1
ATOM 1323 C CA . ASN A 1 171 ? 1.028 -1.495 6.726 1.00 89.00 171 ASN A CA 1
ATOM 1324 C C . ASN A 1 171 ? 1.146 -2.637 5.699 1.00 89.00 171 ASN A C 1
ATOM 1326 O O . ASN A 1 171 ? 0.480 -2.608 4.662 1.00 89.00 171 ASN A O 1
ATOM 1330 N N . LEU A 1 172 ? 1.939 -3.677 5.992 1.00 89.06 172 LEU A N 1
ATOM 1331 C CA . LEU A 1 172 ? 2.020 -4.870 5.152 1.00 89.06 172 LEU A CA 1
ATOM 1332 C C . LEU A 1 172 ? 0.728 -5.687 5.247 1.00 89.06 172 LEU A C 1
ATOM 1334 O O . LEU A 1 172 ? 0.202 -6.085 4.209 1.00 89.06 172 LEU A O 1
ATOM 1338 N N . LEU A 1 173 ? 0.187 -5.895 6.453 1.00 93.44 173 LEU A N 1
ATOM 1339 C CA . LEU A 1 173 ? -1.098 -6.586 6.642 1.00 93.44 173 LEU A CA 1
ATOM 1340 C C . LEU A 1 173 ? -2.230 -5.889 5.879 1.00 93.44 173 LEU A C 1
ATOM 1342 O O . LEU A 1 173 ? -2.933 -6.538 5.100 1.00 93.44 173 LEU A O 1
ATOM 1346 N N . LYS A 1 174 ? -2.335 -4.564 6.028 1.00 94.56 174 LYS A N 1
ATOM 1347 C CA . LYS A 1 174 ? -3.272 -3.725 5.273 1.00 94.56 174 LYS A CA 1
ATOM 1348 C C . LYS A 1 174 ? -3.084 -3.893 3.770 1.00 94.56 174 LYS A C 1
ATOM 1350 O O . LYS A 1 174 ? -4.034 -4.225 3.069 1.00 94.56 174 LYS A O 1
ATOM 1355 N N . SER A 1 175 ? -1.854 -3.736 3.277 1.00 90.69 175 SER A N 1
ATOM 1356 C CA . SER A 1 175 ? -1.551 -3.856 1.845 1.00 90.69 175 SER A CA 1
ATOM 1357 C C . SER A 1 175 ? -1.988 -5.211 1.284 1.00 90.69 175 SER A C 1
ATOM 1359 O O . SER A 1 175 ? -2.690 -5.255 0.278 1.00 90.69 175 SER A O 1
ATOM 1361 N N . ARG A 1 176 ? -1.666 -6.318 1.968 1.00 91.25 176 ARG A N 1
ATOM 1362 C CA . ARG A 1 176 ? -2.068 -7.670 1.543 1.00 91.25 176 ARG A CA 1
ATOM 1363 C C . ARG A 1 176 ? -3.581 -7.867 1.552 1.00 91.25 176 ARG A C 1
ATOM 1365 O O . ARG A 1 176 ? -4.115 -8.491 0.635 1.00 91.25 176 ARG A O 1
ATOM 1372 N N . ALA A 1 177 ? -4.277 -7.330 2.552 1.00 95.38 177 ALA A N 1
ATOM 1373 C CA . ALA A 1 177 ? -5.733 -7.386 2.610 1.00 95.38 177 ALA A CA 1
ATOM 1374 C C . ALA A 1 177 ? -6.383 -6.586 1.467 1.00 95.38 177 ALA A C 1
ATOM 1376 O O . ALA A 1 177 ? -7.305 -7.079 0.817 1.00 95.38 177 ALA A O 1
ATOM 1377 N N . CYS A 1 178 ? -5.879 -5.384 1.177 1.00 95.81 178 CYS A N 1
ATOM 1378 C CA . CYS A 1 178 ? -6.381 -4.536 0.097 1.00 95.81 178 CYS A CA 1
ATOM 1379 C C . CYS A 1 178 ? -6.084 -5.118 -1.295 1.00 95.81 178 CYS A C 1
ATOM 1381 O O . CYS A 1 178 ? -6.961 -5.088 -2.156 1.00 95.81 178 CYS A O 1
ATOM 1383 N N . GLU A 1 179 ? -4.892 -5.685 -1.509 1.00 92.44 179 GLU A N 1
ATOM 1384 C CA . GLU A 1 179 ? -4.514 -6.394 -2.742 1.00 92.44 179 GLU A CA 1
ATOM 1385 C C . GLU A 1 179 ? -5.428 -7.597 -3.002 1.00 92.44 179 GLU A C 1
ATOM 1387 O O . GLU A 1 179 ? -5.889 -7.796 -4.128 1.00 92.44 179 GLU A O 1
ATOM 1392 N N . ARG A 1 180 ? -5.725 -8.380 -1.955 1.00 93.69 180 ARG A N 1
ATOM 1393 C CA . ARG A 1 180 ? -6.670 -9.497 -2.034 1.00 93.69 180 ARG A CA 1
ATOM 1394 C C . ARG A 1 180 ? -8.054 -9.004 -2.454 1.00 93.69 180 ARG A C 1
ATOM 1396 O O . ARG A 1 180 ? -8.528 -9.420 -3.504 1.00 93.69 180 ARG A O 1
ATOM 1403 N N . CYS A 1 181 ? -8.605 -8.037 -1.719 1.00 96.62 181 CYS A N 1
ATOM 1404 C CA . CYS A 1 181 ? -9.909 -7.438 -2.006 1.00 96.62 181 CYS A CA 1
ATOM 1405 C C . CYS A 1 181 ? -10.004 -6.870 -3.432 1.00 96.62 181 CYS A C 1
ATOM 1407 O O . CYS A 1 181 ? -11.021 -7.024 -4.100 1.00 96.62 181 CYS A O 1
ATOM 1409 N N . PHE A 1 182 ? -8.945 -6.238 -3.944 1.00 94.31 182 PHE A N 1
ATOM 1410 C CA . PHE A 1 182 ? -8.923 -5.733 -5.322 1.00 94.31 182 PHE A CA 1
ATOM 1411 C C . PHE A 1 182 ? -9.004 -6.866 -6.361 1.00 94.31 182 PHE A C 1
ATOM 1413 O O . PHE A 1 182 ? -9.654 -6.737 -7.406 1.00 94.31 182 PHE A O 1
ATOM 1420 N N . ARG A 1 183 ? -8.353 -7.999 -6.079 1.00 92.38 183 ARG A N 1
ATOM 1421 C CA . ARG A 1 183 ? -8.339 -9.169 -6.959 1.00 92.38 183 ARG A CA 1
ATOM 1422 C C . ARG A 1 183 ? -9.676 -9.909 -6.947 1.00 92.38 183 ARG A C 1
ATOM 1424 O O . ARG A 1 183 ? -10.237 -10.113 -8.019 1.00 92.38 183 ARG A O 1
ATOM 1431 N N . ASP A 1 184 ? -10.155 -10.305 -5.771 1.00 95.38 184 ASP A N 1
ATOM 1432 C CA . ASP A 1 184 ? -11.274 -11.247 -5.609 1.00 95.38 184 ASP A CA 1
ATOM 1433 C C . ASP A 1 184 ? -12.602 -10.610 -5.180 1.00 95.38 184 ASP A C 1
ATOM 1435 O O . ASP A 1 184 ? -13.615 -11.301 -5.131 1.00 95.38 184 ASP A O 1
ATOM 1439 N N . GLY A 1 185 ? -12.618 -9.306 -4.894 1.00 96.12 185 GLY A N 1
ATOM 1440 C CA . GLY A 1 185 ? -13.820 -8.601 -4.457 1.00 96.12 185 GLY A CA 1
ATOM 1441 C C . GLY A 1 185 ? -14.216 -8.877 -3.005 1.00 96.12 185 GLY A C 1
ATOM 1442 O O . GLY A 1 185 ? -15.278 -8.426 -2.596 1.00 96.12 185 GLY A O 1
ATOM 1443 N N . ARG A 1 186 ? -13.394 -9.574 -2.205 1.00 97.31 186 ARG A N 1
ATOM 1444 C CA . ARG A 1 186 ? -13.686 -9.860 -0.791 1.00 97.31 186 ARG A CA 1
ATOM 1445 C C . ARG A 1 186 ? -12.966 -8.882 0.133 1.00 97.31 186 ARG A C 1
ATOM 1447 O O . ARG A 1 186 ? -11.733 -8.859 0.219 1.00 97.31 186 ARG A O 1
ATOM 1454 N N . ARG A 1 187 ? -13.739 -8.081 0.866 1.00 97.31 187 ARG A N 1
ATOM 1455 C CA . ARG A 1 187 ? -13.232 -7.089 1.821 1.00 97.31 187 ARG A CA 1
ATOM 1456 C C . ARG A 1 187 ? -12.497 -7.773 2.974 1.00 97.31 187 ARG A C 1
ATOM 1458 O O . ARG A 1 187 ? -12.763 -8.913 3.347 1.00 97.31 187 ARG A O 1
ATOM 1465 N N . GLY A 1 188 ? -11.475 -7.091 3.486 1.00 95.00 188 GLY A N 1
ATOM 1466 C CA . GLY A 1 188 ? -10.600 -7.646 4.512 1.00 95.00 188 GLY A CA 1
ATOM 1467 C C . GLY A 1 188 ? -11.222 -7.567 5.903 1.00 95.00 188 GLY A C 1
ATOM 1468 O O . GLY A 1 188 ? -11.881 -6.591 6.233 1.00 95.00 188 GLY A O 1
ATOM 1469 N N . THR A 1 189 ? -10.938 -8.570 6.728 1.00 96.12 189 THR A N 1
ATOM 1470 C CA . THR A 1 189 ? -11.408 -8.688 8.113 1.00 96.12 189 THR A CA 1
ATOM 1471 C C . THR A 1 189 ? -10.203 -8.632 9.055 1.00 96.12 189 THR A C 1
ATOM 1473 O O . THR A 1 189 ? -9.497 -9.645 9.188 1.00 96.12 189 THR A O 1
ATOM 1476 N N . PRO A 1 190 ? -9.878 -7.470 9.651 1.00 96.12 190 PRO A N 1
ATOM 1477 C CA . PRO A 1 190 ? -8.815 -7.389 10.647 1.00 96.12 190 PRO A CA 1
ATOM 1478 C C . PRO A 1 190 ? -8.989 -8.458 11.725 1.00 96.12 190 PRO A C 1
ATOM 1480 O O . PRO A 1 190 ? -10.087 -8.655 12.238 1.00 96.12 190 PRO A O 1
ATOM 1483 N N . PHE A 1 191 ? -7.921 -9.205 12.011 1.00 94.94 191 PHE A N 1
ATOM 1484 C CA . PHE A 1 191 ? -7.915 -10.286 13.008 1.00 94.94 191 PHE A CA 1
ATOM 1485 C C . PHE A 1 191 ? -8.966 -11.395 12.808 1.00 94.94 191 PHE A C 1
ATOM 1487 O O . PHE A 1 191 ? -9.244 -12.151 13.730 1.00 94.94 191 PHE A O 1
ATOM 1494 N N . GLY A 1 192 ? -9.549 -11.513 11.610 1.00 95.69 192 GLY A N 1
ATOM 1495 C CA . GLY A 1 192 ? -10.641 -12.456 11.346 1.00 95.69 192 GLY A CA 1
ATOM 1496 C C . GLY A 1 192 ? -12.011 -11.998 11.860 1.00 95.69 192 GLY A C 1
ATOM 1497 O O . GLY A 1 192 ? -12.973 -12.752 11.751 1.00 95.69 192 GLY A O 1
ATOM 1498 N N . ILE A 1 193 ? -12.128 -10.770 12.375 1.00 97.81 193 ILE A N 1
ATOM 1499 C CA . ILE A 1 193 ? -13.396 -10.210 12.848 1.00 97.81 193 ILE A CA 1
ATOM 1500 C C . ILE A 1 193 ? -14.232 -9.787 11.637 1.00 97.81 193 ILE A C 1
ATOM 1502 O O . ILE A 1 193 ? -13.855 -8.890 10.878 1.00 97.81 193 ILE A O 1
ATOM 1506 N N . VAL A 1 194 ? -15.373 -10.451 11.452 1.00 97.25 194 VAL A N 1
ATOM 1507 C CA . VAL A 1 194 ? -16.326 -10.174 10.369 1.00 97.25 194 VAL A CA 1
ATOM 1508 C C . VAL A 1 194 ? -17.280 -9.068 10.818 1.00 97.25 194 VAL A C 1
ATOM 1510 O O . VAL A 1 194 ? -18.401 -9.330 11.245 1.00 97.25 194 VAL A O 1
ATOM 1513 N N . PHE A 1 195 ? -16.809 -7.826 10.753 1.00 97.69 195 PHE A N 1
ATOM 1514 C CA . PHE A 1 195 ? -17.601 -6.640 11.066 1.00 97.69 195 PHE A CA 1
ATOM 1515 C C . PHE A 1 195 ? -17.367 -5.559 10.014 1.00 97.69 195 PHE A C 1
ATOM 1517 O O . PHE A 1 195 ? -16.216 -5.222 9.718 1.00 97.69 195 PHE A O 1
ATOM 1524 N N . PHE A 1 196 ? -18.464 -5.030 9.475 1.00 97.81 196 PHE A N 1
ATOM 1525 C CA . PHE A 1 196 ? -18.486 -3.927 8.525 1.00 97.81 196 PHE A CA 1
ATOM 1526 C C . PHE A 1 196 ? -19.559 -2.946 8.988 1.00 97.81 196 PHE A C 1
ATOM 1528 O O . PHE A 1 196 ? -20.737 -3.286 8.955 1.00 97.81 196 PHE A O 1
ATOM 1535 N N . HIS A 1 197 ? -19.157 -1.756 9.437 1.00 96.44 197 HIS A N 1
ATOM 1536 C CA . HIS A 1 197 ? -20.111 -0.731 9.880 1.00 96.44 197 HIS A CA 1
ATOM 1537 C C . HIS A 1 197 ? -20.875 -0.095 8.704 1.00 96.44 197 HIS A C 1
ATOM 1539 O O . HIS A 1 197 ? -21.877 0.580 8.904 1.00 96.44 197 HIS A O 1
ATOM 1545 N N . ASP A 1 198 ? -20.392 -0.317 7.477 1.00 97.19 198 ASP A N 1
ATOM 1546 C CA . ASP A 1 198 ? -21.058 0.051 6.234 1.00 97.19 198 ASP A CA 1
ATOM 1547 C C . ASP A 1 198 ? -20.778 -0.993 5.134 1.00 97.19 198 ASP A C 1
ATOM 1549 O O . ASP A 1 198 ? -19.680 -1.572 5.030 1.00 97.19 198 ASP A O 1
ATOM 1553 N N . GLY A 1 199 ? -21.796 -1.264 4.319 1.00 95.50 199 GLY A N 1
ATOM 1554 C CA . GLY A 1 199 ? -21.773 -2.310 3.298 1.00 95.50 199 GLY A CA 1
ATOM 1555 C C . GLY A 1 199 ? -21.684 -3.734 3.870 1.00 95.50 199 GLY A C 1
ATOM 1556 O O . GLY A 1 199 ? -22.257 -4.054 4.907 1.00 95.50 199 GLY A O 1
ATOM 1557 N N . GLY A 1 200 ? -20.983 -4.623 3.162 1.00 96.88 200 GLY A N 1
ATOM 1558 C CA . GLY A 1 200 ? -20.869 -6.042 3.524 1.00 96.88 200 GLY A CA 1
ATOM 1559 C C . GLY A 1 200 ? -19.486 -6.628 3.236 1.00 96.88 200 GLY A C 1
ATOM 1560 O O . GLY A 1 200 ? -18.545 -5.871 3.021 1.00 96.88 200 GLY A O 1
ATOM 1561 N N . PRO A 1 201 ? -19.324 -7.961 3.215 1.00 97.12 201 PRO A N 1
ATOM 1562 C CA . PRO A 1 201 ? -18.042 -8.611 2.921 1.00 97.12 201 PRO A CA 1
ATOM 1563 C C . PRO A 1 201 ? -17.609 -8.487 1.455 1.00 97.12 201 PRO A C 1
ATOM 1565 O O . PRO A 1 201 ? -16.441 -8.718 1.140 1.00 97.12 201 PRO A O 1
ATOM 1568 N N . ASP A 1 202 ? -18.531 -8.130 0.567 1.00 97.56 202 ASP A N 1
ATOM 1569 C CA . ASP A 1 202 ? -18.305 -8.035 -0.868 1.00 97.56 202 ASP A CA 1
ATOM 1570 C C . ASP A 1 202 ? -18.083 -6.592 -1.314 1.00 97.56 202 ASP A C 1
ATOM 1572 O O . ASP A 1 202 ? -18.639 -5.643 -0.760 1.00 97.56 202 ASP A O 1
ATOM 1576 N N . TRP A 1 203 ? -17.234 -6.429 -2.324 1.00 96.38 203 TRP A N 1
ATOM 1577 C CA . TRP A 1 203 ? -17.049 -5.164 -3.014 1.00 96.38 203 TRP A CA 1
ATOM 1578 C C . TRP A 1 203 ? -18.318 -4.821 -3.797 1.00 96.38 203 TRP A C 1
ATOM 1580 O O . TRP A 1 203 ? -18.652 -5.508 -4.758 1.00 96.38 203 TRP A O 1
ATOM 1590 N N . ALA A 1 204 ? -19.017 -3.770 -3.369 1.00 93.06 204 ALA A N 1
ATOM 1591 C CA . ALA A 1 204 ? -20.284 -3.362 -3.968 1.00 93.06 204 ALA A CA 1
ATOM 1592 C C . ALA A 1 204 ? -20.143 -2.510 -5.248 1.00 93.06 204 ALA A C 1
ATOM 1594 O O . ALA A 1 204 ? -20.908 -2.758 -6.179 1.00 93.06 204 ALA A O 1
ATOM 1595 N N . PRO A 1 205 ? -19.214 -1.532 -5.347 1.00 92.88 205 PRO A N 1
ATOM 1596 C CA . PRO A 1 205 ? -19.126 -0.696 -6.544 1.00 92.88 205 PRO A CA 1
ATOM 1597 C C . PRO A 1 205 ? -18.732 -1.476 -7.801 1.00 92.88 205 PRO A C 1
ATOM 1599 O O . PRO A 1 205 ? -17.894 -2.377 -7.747 1.00 92.88 205 PRO A O 1
ATOM 1602 N N . GLU A 1 206 ? -19.262 -1.066 -8.953 1.00 90.94 206 GLU A N 1
ATOM 1603 C CA . GLU A 1 206 ? -18.863 -1.638 -10.246 1.00 90.94 206 GLU A CA 1
ATOM 1604 C C . GLU A 1 206 ? -17.385 -1.353 -10.553 1.00 90.94 206 GLU A C 1
ATOM 1606 O O . GLU A 1 206 ? -16.643 -2.238 -10.988 1.00 90.94 206 GLU A O 1
ATOM 1611 N N . ASP A 1 207 ? -16.930 -0.127 -10.271 1.00 91.88 207 ASP A N 1
ATOM 1612 C CA . ASP A 1 207 ? -15.528 0.246 -10.417 1.00 91.88 207 ASP A CA 1
ATOM 1613 C C . ASP A 1 207 ? -14.707 -0.235 -9.210 1.00 91.88 207 ASP A C 1
ATOM 1615 O O . ASP A 1 207 ? -14.934 0.132 -8.055 1.00 91.88 207 ASP A O 1
ATOM 1619 N N . LYS A 1 208 ? -13.661 -1.019 -9.486 1.00 91.31 208 LYS A N 1
ATOM 1620 C CA . LYS A 1 208 ? -12.677 -1.451 -8.486 1.00 91.31 208 LYS A CA 1
ATOM 1621 C C . LYS A 1 208 ? -11.842 -0.299 -7.921 1.00 91.31 208 LYS A C 1
ATOM 1623 O O . LYS A 1 208 ? -11.074 -0.530 -6.991 1.00 91.31 208 LYS A O 1
ATOM 1628 N N . ARG A 1 209 ? -11.902 0.913 -8.455 1.00 91.69 209 ARG A N 1
ATOM 1629 C CA . ARG A 1 209 ? -11.185 2.080 -7.915 1.00 91.69 209 ARG A CA 1
ATOM 1630 C C . ARG A 1 209 ? -12.082 3.036 -7.139 1.00 91.69 209 ARG A C 1
ATOM 1632 O O . ARG A 1 209 ? -11.558 3.969 -6.542 1.00 91.69 209 ARG A O 1
ATOM 1639 N N . ASP A 1 210 ? -13.386 2.779 -7.077 1.00 92.88 210 ASP A N 1
ATOM 1640 C CA . ASP A 1 210 ? -14.302 3.617 -6.310 1.00 92.88 210 ASP A CA 1
ATOM 1641 C C . ASP A 1 210 ? -13.974 3.560 -4.809 1.00 92.88 210 ASP A C 1
ATOM 1643 O O . ASP A 1 210 ? -14.038 2.505 -4.171 1.00 92.88 210 ASP A O 1
ATOM 1647 N N . ALA A 1 211 ? -13.606 4.703 -4.230 1.00 92.31 211 ALA A N 1
ATOM 1648 C CA . ALA A 1 211 ? -13.260 4.812 -2.819 1.00 92.31 211 ALA A CA 1
ATOM 1649 C C . ALA A 1 211 ? -14.434 4.451 -1.891 1.00 92.31 211 ALA A C 1
ATOM 1651 O O . ALA A 1 211 ? -14.187 3.951 -0.789 1.00 92.31 211 ALA A O 1
ATOM 1652 N N . ALA A 1 212 ? -15.685 4.621 -2.339 1.00 94.00 212 ALA A N 1
ATOM 1653 C CA . ALA A 1 212 ? -16.877 4.307 -1.554 1.00 94.00 212 ALA A CA 1
ATOM 1654 C C . ALA A 1 212 ? -16.913 2.832 -1.124 1.00 94.00 212 ALA A C 1
ATOM 1656 O O . ALA A 1 212 ? -17.287 2.526 0.003 1.00 94.00 212 ALA A O 1
ATOM 1657 N N . GLY A 1 213 ? -16.399 1.910 -1.948 1.00 94.81 213 GLY A N 1
ATOM 1658 C CA . GLY A 1 213 ? -16.335 0.484 -1.597 1.00 94.81 213 GLY A CA 1
ATOM 1659 C C . GLY A 1 213 ? -15.396 0.154 -0.426 1.00 94.81 213 GLY A C 1
ATOM 1660 O O . GLY A 1 213 ? -15.407 -0.966 0.097 1.00 94.81 213 GLY A O 1
ATOM 1661 N N . CYS A 1 214 ? -14.554 1.101 0.001 1.00 96.88 214 CYS A N 1
ATOM 1662 C CA . CYS A 1 214 ? -13.694 0.925 1.167 1.00 96.88 214 CYS A CA 1
ATOM 1663 C C . CYS A 1 214 ? -14.417 1.235 2.491 1.00 96.88 214 CYS A C 1
ATOM 1665 O O . CYS A 1 214 ? -14.085 0.600 3.497 1.00 96.88 214 CYS A O 1
ATOM 1667 N N . VAL A 1 215 ? -15.408 2.134 2.489 1.00 96.94 215 VAL A N 1
ATOM 1668 C CA . VAL A 1 215 ? -16.141 2.599 3.685 1.00 96.94 215 VAL A CA 1
ATOM 1669 C C . VAL A 1 215 ? -16.791 1.419 4.402 1.00 96.94 215 VAL A C 1
ATOM 1671 O O . VAL A 1 215 ? -17.456 0.613 3.763 1.00 96.94 215 VAL A O 1
ATOM 1674 N N . GLY A 1 216 ? -16.527 1.245 5.702 1.00 96.62 216 GLY A N 1
ATOM 1675 C CA . GLY A 1 216 ? -16.946 0.064 6.471 1.00 96.62 216 GLY A CA 1
ATOM 1676 C C . GLY A 1 216 ? -15.848 -0.972 6.743 1.00 96.62 216 GLY A C 1
ATOM 1677 O O . GLY A 1 216 ? -16.019 -1.844 7.589 1.00 96.62 216 GLY A O 1
ATOM 1678 N N . CYS A 1 217 ? -14.717 -0.927 6.029 1.00 97.75 217 CYS A N 1
ATOM 1679 C CA . CYS A 1 217 ? -13.664 -1.941 6.116 1.00 97.75 217 CYS A CA 1
ATOM 1680 C C . CYS A 1 217 ? -12.635 -1.509 7.155 1.00 97.75 217 CYS A C 1
ATOM 1682 O O . CYS A 1 217 ? -12.043 -0.442 7.012 1.00 97.75 217 CYS A O 1
ATOM 1684 N N . GLY A 1 218 ? -12.315 -2.358 8.132 1.00 97.06 218 GLY A N 1
ATOM 1685 C CA . GLY A 1 218 ? -11.359 -1.968 9.175 1.00 97.06 218 GLY A CA 1
ATOM 1686 C C . GLY A 1 218 ? -9.939 -1.688 8.680 1.00 97.06 218 GLY A C 1
ATOM 1687 O O . GLY A 1 218 ? -9.216 -0.913 9.290 1.00 97.06 218 GLY A O 1
ATOM 1688 N N . TRP A 1 219 ? -9.536 -2.234 7.527 1.00 97.19 219 TRP A N 1
ATOM 1689 C CA . TRP A 1 219 ? -8.255 -1.863 6.914 1.00 97.19 219 TRP A CA 1
ATOM 1690 C C . TRP A 1 219 ? -8.275 -0.494 6.226 1.00 97.19 219 TRP A C 1
ATOM 1692 O O . TRP A 1 219 ? -7.206 0.041 5.956 1.00 97.19 219 TRP A O 1
ATOM 1702 N N . TYR A 1 220 ? -9.449 0.060 5.912 1.00 97.44 220 TYR A N 1
ATOM 1703 C CA . TYR A 1 220 ? -9.580 1.401 5.343 1.00 97.44 220 TYR A CA 1
ATOM 1704 C C . TYR A 1 220 ? -9.438 2.462 6.434 1.00 97.44 220 TYR A C 1
ATOM 1706 O O . TYR A 1 220 ? -8.533 3.290 6.356 1.00 97.44 220 TYR A O 1
ATOM 1714 N N . ASP A 1 221 ? -10.251 2.374 7.486 1.00 97.81 221 ASP A N 1
ATOM 1715 C CA . ASP A 1 221 ? -10.176 3.253 8.652 1.00 97.81 221 ASP A CA 1
ATOM 1716 C C . ASP A 1 221 ? -10.319 2.435 9.938 1.00 97.81 221 ASP A C 1
ATOM 1718 O O . ASP A 1 221 ? -11.416 2.069 10.355 1.00 97.81 221 ASP A O 1
ATOM 1722 N N . PHE A 1 222 ? -9.182 2.103 10.547 1.00 97.88 222 PHE A N 1
ATOM 1723 C CA . PHE A 1 222 ? -9.154 1.218 11.709 1.00 97.88 222 PHE A CA 1
ATOM 1724 C C . PHE A 1 222 ? -9.720 1.883 12.968 1.00 97.88 222 PHE A C 1
ATOM 1726 O O . PHE A 1 222 ? -10.204 1.186 13.858 1.00 97.88 222 PHE A O 1
ATOM 1733 N N . ALA A 1 223 ? -9.629 3.215 13.064 1.00 97.69 223 ALA A N 1
ATOM 1734 C CA . ALA A 1 223 ? -10.159 3.951 14.205 1.00 97.69 223 ALA A CA 1
ATOM 1735 C C . ALA A 1 223 ? -11.686 3.904 14.186 1.00 97.69 223 ALA A C 1
ATOM 1737 O O . ALA A 1 223 ? -12.269 3.338 15.105 1.00 97.69 223 ALA A O 1
ATOM 1738 N N . GLU A 1 224 ? -12.286 4.367 13.088 1.00 98.00 224 GLU A N 1
ATOM 1739 C CA . GLU A 1 224 ? -13.738 4.343 12.889 1.00 98.00 224 GLU A CA 1
ATOM 1740 C C . GLU A 1 224 ? -14.295 2.925 13.036 1.00 98.00 224 GLU A C 1
ATOM 1742 O O . GLU A 1 224 ? -15.236 2.685 13.783 1.00 98.00 224 GLU A O 1
ATOM 1747 N N . TRP A 1 225 ? -13.660 1.941 12.393 1.00 98.25 225 TRP A N 1
ATOM 1748 C CA . TRP A 1 225 ? -14.094 0.550 12.479 1.00 98.25 225 TRP A CA 1
ATOM 1749 C C . TRP A 1 225 ? -14.088 -0.002 13.907 1.00 98.25 225 TRP A C 1
ATOM 1751 O O . TRP A 1 225 ? -15.005 -0.734 14.277 1.00 98.25 225 TRP A O 1
ATOM 1761 N N . ARG A 1 226 ? -13.067 0.325 14.709 1.00 98.12 226 ARG A N 1
ATOM 1762 C CA . ARG A 1 226 ? -13.000 -0.101 16.112 1.00 98.12 226 ARG A CA 1
ATOM 1763 C C . ARG A 1 226 ? -14.091 0.582 16.932 1.00 98.12 226 ARG A C 1
ATOM 1765 O O . ARG A 1 226 ? -14.706 -0.080 17.763 1.00 98.12 226 ARG A O 1
ATOM 1772 N N . ASP A 1 227 ? -14.295 1.876 16.727 1.00 98.06 227 ASP A N 1
ATOM 1773 C CA . ASP A 1 227 ? -15.248 2.663 17.506 1.00 98.06 227 ASP A CA 1
ATOM 1774 C C . ASP A 1 227 ? -16.682 2.171 17.222 1.00 98.06 227 ASP A C 1
ATOM 1776 O O . ASP A 1 227 ? -17.384 1.777 18.152 1.00 98.06 227 ASP A O 1
ATOM 1780 N N . GLN A 1 228 ? -17.028 1.970 15.948 1.00 98.31 228 GLN A N 1
ATOM 1781 C CA . GLN A 1 228 ? -18.289 1.357 15.508 1.00 98.31 228 GLN A CA 1
ATOM 1782 C C . GLN A 1 228 ? -18.478 -0.081 16.020 1.00 98.31 228 GLN A C 1
ATOM 1784 O O . GLN A 1 228 ? -19.576 -0.486 16.402 1.00 98.31 228 GLN A O 1
ATOM 1789 N N . LEU A 1 229 ? -17.408 -0.887 16.051 1.00 97.81 229 LEU A N 1
ATOM 1790 C CA . LEU A 1 229 ? -17.477 -2.244 16.602 1.00 97.81 229 LEU A CA 1
ATOM 1791 C C . LEU A 1 229 ? -17.794 -2.211 18.102 1.00 97.81 229 LEU A C 1
ATOM 1793 O O . LEU A 1 229 ? -18.591 -3.018 18.577 1.00 97.81 229 LEU A O 1
ATOM 1797 N N . ASN A 1 230 ? -17.176 -1.297 18.849 1.00 97.88 230 ASN A N 1
ATOM 1798 C CA . ASN A 1 230 ? -17.425 -1.155 20.279 1.00 97.88 230 ASN A CA 1
ATOM 1799 C C . ASN A 1 230 ? -18.856 -0.688 20.563 1.00 97.88 230 ASN A C 1
ATOM 1801 O O . ASN A 1 230 ? -19.489 -1.240 21.461 1.00 97.88 230 ASN A O 1
ATOM 1805 N N . GLU A 1 231 ? -19.373 0.269 19.793 1.00 97.81 231 GLU A N 1
ATOM 1806 C CA . GLU A 1 231 ? -20.769 0.718 19.883 1.00 97.81 231 GLU A CA 1
ATOM 1807 C C . GLU A 1 231 ? -21.735 -0.448 19.634 1.00 97.81 231 GLU A C 1
ATOM 1809 O O . GLU A 1 231 ? -22.559 -0.766 20.493 1.00 97.81 231 GLU A O 1
ATOM 1814 N N . HIS A 1 232 ? -21.540 -1.194 18.541 1.00 96.38 232 HIS A N 1
ATOM 1815 C CA . HIS A 1 232 ? -22.341 -2.381 18.217 1.00 96.38 232 HIS A CA 1
ATOM 1816 C C . HIS A 1 232 ? -22.323 -3.447 19.330 1.00 96.38 232 HIS A C 1
ATOM 1818 O O . HIS A 1 232 ? -23.329 -4.107 19.604 1.00 96.38 232 HIS A O 1
ATOM 1824 N N . LEU A 1 233 ? -21.179 -3.642 19.993 1.00 96.56 233 LEU A N 1
ATOM 1825 C CA . LEU A 1 233 ? -21.056 -4.570 21.123 1.00 96.56 233 LEU A CA 1
ATOM 1826 C C . LEU A 1 233 ? -21.779 -4.067 22.382 1.00 96.56 233 LEU A C 1
ATOM 1828 O O . LEU A 1 233 ? -22.360 -4.878 23.109 1.00 96.56 233 LEU A O 1
ATOM 1832 N N . GLN A 1 234 ? -21.767 -2.759 22.644 1.00 96.56 234 GLN A N 1
ATOM 1833 C CA . GLN A 1 234 ? -22.482 -2.154 23.772 1.00 96.56 234 GLN A CA 1
ATOM 1834 C C . GLN A 1 234 ? -23.996 -2.236 23.585 1.00 96.56 234 GLN A C 1
ATOM 1836 O O . GLN A 1 234 ? -24.700 -2.649 24.505 1.00 96.56 234 GLN A O 1
ATOM 1841 N N . GLU A 1 235 ? -24.494 -1.924 22.390 1.00 94.31 235 GLU A N 1
ATOM 1842 C CA . GLU A 1 235 ? -25.917 -2.035 22.055 1.00 94.31 235 GLU A CA 1
ATOM 1843 C C . GLU A 1 235 ? -26.435 -3.461 22.263 1.00 94.31 235 GLU A C 1
ATOM 1845 O O . GLU A 1 235 ? -27.478 -3.665 22.879 1.00 94.31 235 GLU A O 1
ATOM 1850 N N . ARG A 1 236 ? -25.658 -4.463 21.833 1.00 89.69 236 ARG A N 1
ATOM 1851 C CA . ARG A 1 236 ? -25.992 -5.883 22.021 1.00 89.69 236 ARG A CA 1
ATOM 1852 C C . ARG A 1 236 ? -25.882 -6.387 23.453 1.00 89.69 236 ARG A C 1
ATOM 1854 O O . ARG A 1 236 ? -26.445 -7.430 23.755 1.00 89.69 236 ARG A O 1
ATOM 1861 N N . SER A 1 237 ? -25.126 -5.707 24.306 1.00 84.88 237 SER A N 1
ATOM 1862 C CA . SER A 1 237 ? -25.000 -6.081 25.720 1.00 84.88 237 SER A CA 1
ATOM 1863 C C . SER A 1 237 ? -26.135 -5.501 26.572 1.00 84.88 237 SER A C 1
ATOM 1865 O O . SER A 1 237 ? -26.371 -5.980 27.678 1.00 84.88 237 SER A O 1
ATOM 1867 N N . ASN A 1 238 ? -26.825 -4.479 26.057 1.00 75.06 238 ASN A N 1
ATOM 1868 C CA . ASN A 1 238 ? -27.907 -3.766 26.736 1.00 75.06 238 ASN A CA 1
ATOM 1869 C C . ASN A 1 238 ? -29.319 -4.200 26.286 1.00 75.06 238 ASN A C 1
ATOM 1871 O O . ASN A 1 238 ? -30.295 -3.674 26.823 1.00 75.06 238 ASN A O 1
ATOM 1875 N N . GLY A 1 239 ? -29.437 -5.110 25.312 1.00 54.50 239 GLY A N 1
ATOM 1876 C CA . GLY A 1 239 ? -30.704 -5.655 24.802 1.00 54.50 239 GLY A CA 1
ATOM 1877 C C . GLY A 1 239 ? -30.838 -7.144 25.072 1.00 54.50 239 GLY A C 1
ATOM 1878 O O . GLY A 1 239 ? -31.951 -7.559 25.462 1.00 54.50 239 GLY A O 1
#